Protein AF-0000000074719151 (afdb_homodimer)

InterPro domains:
  IPR001874 Dehydroquinase, class II [PF01220] (3-136)
  IPR001874 Dehydroquinase, class II [PIRSF001399] (3-139)
  IPR001874 Dehydroquinase, class II [PTHR21272] (2-140)
  IPR036441 Dehydroquinase, class II superfamily [G3DSA:3.40.50.9100] (1-143)
  IPR036441 Dehydroquinase, class II superfamily [SSF52304] (1-139)

Structure (mmCIF, N/CA/C/O backbone):
data_AF-0000000074719151-model_v1
#
loop_
_entity.id
_entity.type
_entity.pdbx_description
1 polymer '3-dehydroquinate dehydratase'
#
loop_
_atom_site.group_PDB
_atom_site.id
_atom_site.type_symbol
_atom_site.label_atom_id
_atom_site.label_alt_id
_atom_site.label_comp_id
_atom_site.label_asym_id
_atom_site.label_entity_id
_atom_site.label_seq_id
_atom_site.pdbx_PDB_ins_code
_atom_site.Cartn_x
_atom_site.Cartn_y
_atom_site.Cartn_z
_atom_site.occupancy
_atom_site.B_iso_or_equiv
_atom_site.auth_seq_id
_atom_site.auth_comp_id
_atom_site.auth_asym_id
_atom_site.auth_atom_id
_atom_site.pdbx_PDB_model_num
ATOM 1 N N . MET A 1 1 ? 10.094 8.344 22.266 1 94.88 1 MET A N 1
ATOM 2 C CA . MET A 1 1 ? 8.953 7.652 21.672 1 94.88 1 MET A CA 1
ATOM 3 C C . MET A 1 1 ? 8.688 8.172 20.266 1 94.88 1 MET A C 1
ATOM 5 O O . MET A 1 1 ? 8.719 9.383 20.031 1 94.88 1 MET A O 1
ATOM 9 N N . VAL A 1 2 ? 8.461 7.312 19.328 1 98.38 2 VAL A N 1
ATOM 10 C CA . VAL A 1 2 ? 8.219 7.715 17.953 1 98.38 2 VAL A CA 1
ATOM 11 C C . VAL A 1 2 ? 6.938 8.539 17.859 1 98.38 2 VAL A C 1
ATOM 13 O O . VAL A 1 2 ? 5.938 8.211 18.5 1 98.38 2 VAL A O 1
ATOM 16 N N . LYS A 1 3 ? 6.965 9.609 17.094 1 98.88 3 LYS A N 1
ATOM 17 C CA . LYS A 1 3 ? 5.801 10.453 16.859 1 98.88 3 LYS A CA 1
ATOM 18 C C . LYS A 1 3 ? 5.402 10.461 15.391 1 98.88 3 LYS A C 1
ATOM 20 O O . LYS A 1 3 ? 6.246 10.688 14.516 1 98.88 3 LYS A O 1
ATOM 25 N N . LEU A 1 4 ? 4.109 10.219 15.156 1 98.94 4 LEU A N 1
ATOM 26 C CA . LEU A 1 4 ? 3.576 10.227 13.797 1 98.94 4 LEU A CA 1
ATOM 27 C C . LEU A 1 4 ? 2.59 11.375 13.609 1 98.94 4 LEU A C 1
ATOM 29 O O . LEU A 1 4 ? 1.869 11.742 14.539 1 98.94 4 LEU A O 1
ATOM 33 N N . LEU A 1 5 ? 2.617 11.945 12.461 1 98.94 5 LEU A N 1
ATOM 34 C CA . LEU A 1 5 ? 1.538 12.812 11.984 1 98.94 5 LEU A CA 1
ATOM 35 C C . LEU A 1 5 ? 0.677 12.086 10.961 1 98.94 5 LEU A C 1
ATOM 37 O O . LEU A 1 5 ? 1.195 11.547 9.984 1 98.94 5 LEU A O 1
ATOM 41 N N . VAL A 1 6 ? -0.568 11.984 11.25 1 98.94 6 VAL A N 1
ATOM 42 C CA . VAL A 1 6 ? -1.526 11.492 10.266 1 98.94 6 VAL A CA 1
ATOM 43 C C . VAL A 1 6 ? -2.398 12.641 9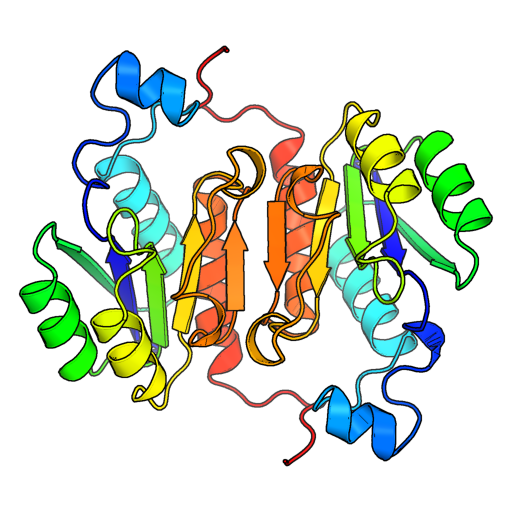.766 1 98.94 6 VAL A C 1
ATOM 45 O O . VAL A 1 6 ? -3.096 13.281 10.555 1 98.94 6 VAL A O 1
ATOM 48 N N . LEU A 1 7 ? -2.305 12.859 8.469 1 98.88 7 LEU A N 1
ATOM 49 C CA . LEU A 1 7 ? -2.947 14.023 7.863 1 98.88 7 LEU A CA 1
ATOM 50 C C . LEU A 1 7 ? -3.938 13.602 6.785 1 98.88 7 LEU A C 1
ATOM 52 O O . LEU A 1 7 ? -3.613 12.773 5.926 1 98.88 7 LEU A O 1
ATOM 56 N N . ASN A 1 8 ? -5.133 14.094 6.855 1 98.81 8 ASN A N 1
ATOM 57 C CA . ASN A 1 8 ? -6.176 13.891 5.852 1 98.81 8 ASN A CA 1
ATOM 58 C C . ASN A 1 8 ? -6.531 15.188 5.137 1 98.81 8 ASN A C 1
ATOM 60 O O . ASN A 1 8 ? -6.742 16.219 5.777 1 98.81 8 ASN A O 1
ATOM 64 N N . GLY A 1 9 ? -6.602 15.102 3.861 1 98.69 9 GLY A N 1
ATOM 65 C CA . GLY A 1 9 ? -6.797 16.297 3.057 1 98.69 9 GLY A CA 1
ATOM 66 C C . GLY A 1 9 ? -8.258 16.578 2.748 1 98.69 9 GLY A C 1
ATOM 67 O O . GLY A 1 9 ? -9.141 16.188 3.512 1 98.69 9 GLY A O 1
ATOM 68 N N . LYS A 1 10 ? -8.469 17.25 1.645 1 98.31 10 LYS A N 1
ATOM 69 C CA . LYS A 1 10 ? -9.734 17.875 1.269 1 98.31 10 LYS A CA 1
ATOM 70 C C . LYS A 1 10 ? -10.82 16.828 1.055 1 98.31 10 LYS A C 1
ATOM 72 O O . LYS A 1 10 ? -10.664 15.914 0.233 1 98.31 10 LYS A O 1
ATOM 77 N N . GLY A 1 11 ? -11.867 16.984 1.864 1 96.88 11 GLY A N 1
ATOM 78 C CA . GLY A 1 11 ? -13.055 16.188 1.607 1 96.88 11 GLY A CA 1
ATOM 79 C C . GLY A 1 11 ? -13.18 14.992 2.529 1 96.88 11 GLY A C 1
ATOM 80 O O . GLY A 1 11 ? -14.234 14.359 2.6 1 96.88 11 GLY A O 1
ATOM 81 N N . LEU A 1 12 ? -12.141 14.656 3.301 1 97.31 12 LEU A N 1
ATOM 82 C CA . LEU A 1 12 ? -12.211 13.477 4.16 1 97.31 12 LEU A CA 1
ATOM 83 C C . LEU A 1 12 ? -13.172 13.711 5.324 1 97.31 12 LEU A C 1
ATOM 85 O O . LEU A 1 12 ? -13.695 12.758 5.902 1 97.31 12 LEU A O 1
ATOM 89 N N . ASP A 1 13 ? -13.406 14.984 5.598 1 96.75 13 ASP A N 1
ATOM 90 C CA . ASP A 1 13 ? -14.273 15.312 6.727 1 96.75 13 ASP A CA 1
ATOM 91 C C . ASP A 1 13 ? -15.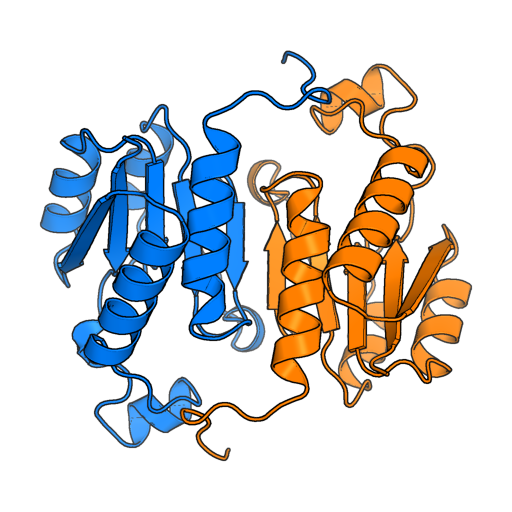727 14.969 6.422 1 96.75 13 ASP A C 1
ATOM 93 O O . ASP A 1 13 ? -16.531 14.766 7.34 1 96.75 13 ASP A O 1
ATOM 97 N N . THR A 1 14 ? -16.109 14.859 5.156 1 94.88 14 THR A N 1
ATOM 98 C CA . THR A 1 14 ? -17.5 14.625 4.816 1 94.88 14 THR A CA 1
ATOM 99 C C . THR A 1 14 ? -17.688 13.227 4.227 1 94.88 14 THR A C 1
ATOM 101 O O . THR A 1 14 ? -18.781 12.883 3.773 1 94.88 14 THR A O 1
ATOM 104 N N . ARG A 1 15 ? -16.688 12.484 4.242 1 93.31 15 ARG A N 1
ATOM 105 C CA . ARG A 1 15 ? -16.781 11.125 3.719 1 93.31 15 ARG A CA 1
ATOM 106 C C . ARG A 1 15 ? -17.719 10.273 4.562 1 93.31 15 ARG A C 1
ATOM 108 O O . ARG A 1 15 ? -17.719 10.367 5.793 1 93.31 15 ARG A O 1
ATOM 115 N N . GLY A 1 16 ? -18.531 9.5 3.896 1 92.31 16 GLY A N 1
ATOM 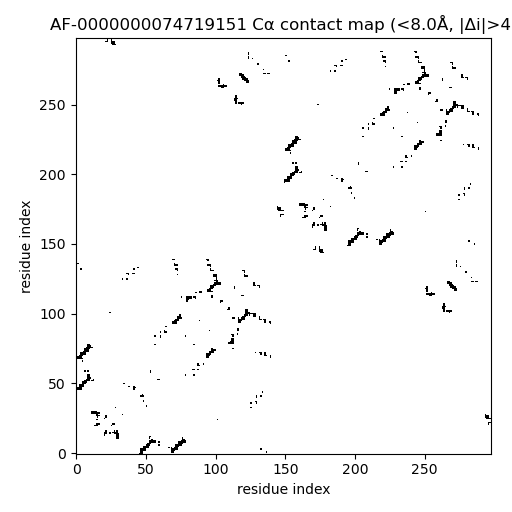116 C CA . GLY A 1 16 ? -19.438 8.578 4.57 1 92.31 16 GLY A CA 1
ATOM 117 C C . GLY A 1 16 ? -20.641 9.266 5.18 1 92.31 16 GLY A C 1
ATOM 118 O O . GLY A 1 16 ? -21.484 8.617 5.805 1 92.31 16 GLY A O 1
ATOM 119 N N . GLU A 1 17 ? -20.797 10.57 4.926 1 93.31 17 GLU A N 1
ATOM 120 C CA . GLU A 1 17 ? -21.844 11.328 5.594 1 93.31 17 GLU A CA 1
ATOM 121 C C . GLU A 1 17 ? -23.156 11.25 4.82 1 93.31 17 GLU A C 1
ATOM 123 O O . GLU A 1 17 ? -24.234 11.297 5.41 1 93.31 17 GLU A O 1
ATOM 128 N N . THR A 1 18 ? -23.094 11.188 3.531 1 92.69 18 THR A N 1
ATOM 129 C CA . THR A 1 18 ? -24.281 11.156 2.688 1 92.69 18 THR A CA 1
ATOM 130 C C . THR A 1 18 ? -24.359 9.836 1.925 1 92.69 18 THR A C 1
ATOM 132 O O . THR A 1 18 ? -23.375 9.125 1.79 1 92.69 18 THR A O 1
ATOM 135 N N . SER A 1 19 ? -25.547 9.57 1.418 1 93.19 19 SER A N 1
ATOM 136 C CA . SER A 1 19 ? -25.734 8.367 0.607 1 93.19 19 SER A CA 1
ATOM 137 C C . SER A 1 19 ? -24.859 8.398 -0.636 1 93.19 19 SER A C 1
ATOM 139 O O . SER A 1 19 ? -24.328 7.363 -1.046 1 93.19 19 SER A O 1
ATOM 141 N N . GLU A 1 20 ? -24.781 9.547 -1.167 1 92.31 20 GLU A N 1
ATOM 142 C CA . GLU A 1 20 ? -23.953 9.711 -2.363 1 92.31 20 GLU A CA 1
ATOM 143 C C . GLU A 1 20 ? -22.484 9.414 -2.07 1 92.31 20 GLU A C 1
ATOM 145 O O . GLU A 1 20 ? -21.844 8.688 -2.824 1 92.31 20 GLU A O 1
ATOM 150 N N . SER A 1 21 ? -22 9.945 -1.019 1 92.25 21 SER A N 1
ATOM 151 C CA . SER A 1 21 ? -20.609 9.719 -0.63 1 92.25 21 SER A CA 1
ATOM 152 C C . SER A 1 21 ? -20.375 8.25 -0.275 1 92.25 21 SER A C 1
ATOM 154 O O . SER A 1 21 ? -19.344 7.676 -0.656 1 92.25 21 SER A O 1
ATOM 156 N N . ARG A 1 22 ? -21.359 7.621 0.432 1 94.5 22 ARG A N 1
ATOM 157 C CA . ARG A 1 22 ? -21.234 6.219 0.826 1 94.5 22 ARG A CA 1
ATOM 158 C C . ARG A 1 22 ? -21.188 5.309 -0.397 1 94.5 22 ARG A C 1
ATOM 160 O O . ARG A 1 22 ? -20.391 4.367 -0.444 1 94.5 22 ARG A O 1
ATOM 167 N N . GLN A 1 23 ? -21.953 5.719 -1.367 1 93.06 23 GLN A N 1
ATOM 168 C CA . GLN A 1 23 ? -21.984 4.922 -2.588 1 93.06 23 GLN A CA 1
ATOM 169 C C . GLN A 1 23 ? -20.703 5.105 -3.404 1 93.06 23 GLN A C 1
ATOM 171 O O . GLN A 1 23 ? -20.141 4.133 -3.902 1 93.06 23 GLN A O 1
ATOM 176 N N . TYR A 1 24 ? -20.297 6.281 -3.445 1 91.19 24 TYR A N 1
ATOM 177 C CA . TYR A 1 24 ? -19.109 6.582 -4.238 1 91.1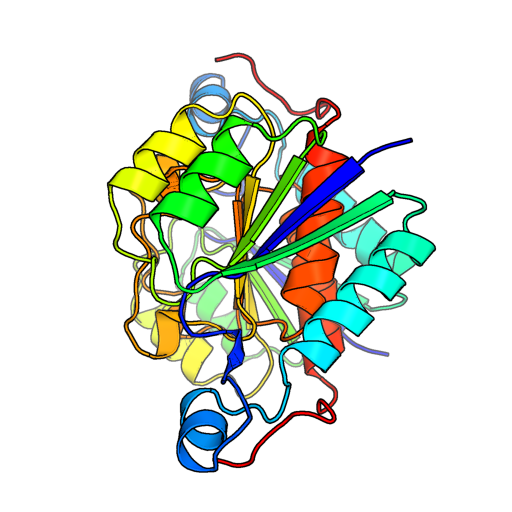9 24 TYR A CA 1
ATOM 178 C C . TYR A 1 24 ? -17.875 5.891 -3.66 1 91.19 24 TYR A C 1
ATOM 180 O O . TYR A 1 24 ? -17.062 5.32 -4.402 1 91.19 24 TYR A O 1
ATOM 188 N N . PHE A 1 25 ? -17.781 5.895 -2.371 1 92.5 25 PHE A N 1
ATOM 189 C CA . PHE A 1 25 ? -16.594 5.355 -1.728 1 92.5 25 PHE A CA 1
ATOM 190 C C . PHE A 1 25 ? -16.828 3.926 -1.259 1 92.5 25 PHE A C 1
ATOM 192 O O . PHE A 1 25 ? -15.922 3.293 -0.702 1 92.5 25 PHE A O 1
ATOM 199 N N . ARG A 1 26 ? -18.078 3.48 -1.39 1 92.69 26 ARG A N 1
ATOM 200 C CA . ARG A 1 26 ? -18.469 2.137 -0.982 1 92.69 26 ARG A CA 1
ATOM 201 C C . ARG A 1 26 ? -18.156 1.894 0.488 1 92.69 26 ARG A C 1
ATOM 203 O O . ARG A 1 26 ? -17.656 0.823 0.853 1 92.69 26 ARG A O 1
ATOM 210 N N . SER A 1 27 ? -18.328 2.908 1.198 1 96.44 27 SER A N 1
ATOM 211 C CA . SER A 1 27 ? -17.984 2.875 2.615 1 96.44 27 SER A CA 1
ATOM 212 C C . SER A 1 27 ? -18.844 3.846 3.416 1 96.44 27 SER A C 1
ATOM 214 O O . SER A 1 27 ? -19.109 4.965 2.969 1 96.44 27 SER A O 1
ATOM 216 N N . SER A 1 28 ? -19.219 3.436 4.641 1 97 28 SER A N 1
ATOM 217 C CA . SER A 1 28 ? -19.922 4.312 5.566 1 97 28 SER A CA 1
ATOM 218 C C . SER A 1 28 ? -18.969 4.898 6.605 1 97 28 SER A C 1
ATOM 220 O O . SER A 1 28 ? -19.391 5.641 7.492 1 97 28 SER A O 1
ATOM 222 N N . ALA A 1 29 ? -17.688 4.551 6.535 1 97.62 29 ALA A N 1
ATOM 223 C CA . ALA A 1 29 ? -16.719 5.062 7.504 1 97.62 29 ALA A CA 1
ATOM 224 C C . ALA A 1 29 ? -16.656 6.586 7.457 1 97.62 29 ALA A C 1
ATOM 226 O 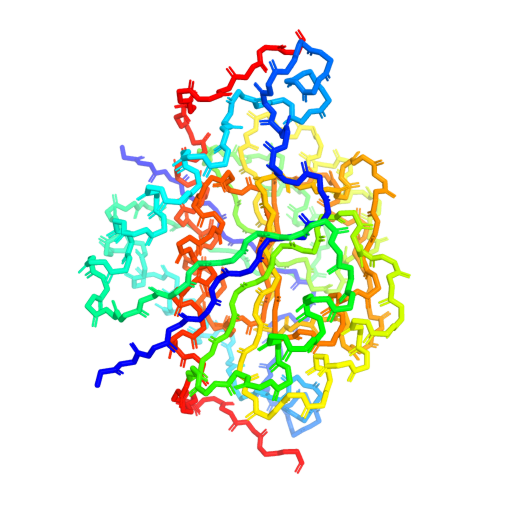O . ALA A 1 29 ? -16.656 7.18 6.379 1 97.62 29 ALA A O 1
ATOM 227 N N . ARG A 1 30 ? -16.641 7.137 8.633 1 97.38 30 ARG A N 1
ATOM 228 C CA . ARG A 1 30 ? -16.531 8.586 8.766 1 97.38 30 ARG A CA 1
ATOM 229 C C . ARG A 1 30 ? -15.18 8.977 9.375 1 97.38 30 ARG A C 1
ATOM 231 O O . ARG A 1 30 ? -14.43 8.117 9.828 1 97.38 30 ARG A O 1
ATOM 238 N N . LEU A 1 31 ? -14.906 10.289 9.328 1 97.81 31 LEU A N 1
ATOM 239 C CA . LEU A 1 31 ? -13.633 10.781 9.844 1 97.81 31 LEU A CA 1
ATOM 240 C C . LEU A 1 31 ? -13.383 10.273 11.258 1 97.81 31 LEU A C 1
ATOM 242 O O . LEU A 1 31 ? -12.266 9.891 11.609 1 97.81 31 LEU A O 1
ATOM 246 N N . ALA A 1 32 ? -14.445 10.234 12.039 1 97.94 32 ALA A N 1
ATOM 247 C CA . ALA A 1 32 ? -14.32 9.773 13.422 1 97.94 32 ALA A CA 1
ATOM 248 C C . ALA A 1 32 ? -13.859 8.32 13.477 1 97.94 32 ALA A C 1
ATOM 250 O O . ALA A 1 32 ? -13.117 7.941 14.391 1 97.94 32 ALA A O 1
ATOM 251 N N . ASP A 1 33 ? -14.344 7.48 12.57 1 98.5 33 ASP A N 1
ATOM 252 C CA . ASP A 1 33 ? -13.93 6.082 12.508 1 98.5 33 ASP A CA 1
ATOM 253 C C . ASP A 1 33 ? -12.445 5.957 12.148 1 98.5 33 ASP A C 1
ATOM 255 O O . ASP A 1 33 ? -11.734 5.141 12.734 1 98.5 33 ASP A O 1
ATOM 259 N N . TYR A 1 34 ? -11.969 6.816 11.195 1 98.5 34 TYR A N 1
ATOM 260 C CA . TYR A 1 34 ? -10.555 6.859 10.836 1 98.5 34 TYR A CA 1
ATOM 261 C C . TYR A 1 34 ? -9.695 7.234 12.039 1 98.5 34 TYR A C 1
ATOM 263 O O . TYR A 1 34 ? -8.703 6.57 12.328 1 98.5 34 TYR A O 1
ATOM 271 N N . GLU A 1 35 ? -10.117 8.273 12.727 1 98.69 35 GLU A N 1
ATOM 272 C CA . GLU A 1 35 ? -9.352 8.781 13.859 1 98.69 35 GLU A CA 1
ATOM 273 C C . GLU A 1 35 ? -9.289 7.758 14.992 1 98.69 35 GLU A C 1
ATOM 275 O O . GLU A 1 35 ? -8.234 7.562 15.594 1 98.69 35 GLU A O 1
ATOM 280 N N . ALA A 1 36 ? -10.406 7.125 15.242 1 98.81 36 ALA A N 1
ATOM 281 C CA . ALA A 1 36 ? -10.438 6.09 16.266 1 98.81 36 ALA A CA 1
ATOM 282 C C . ALA A 1 36 ? -9.5 4.941 15.922 1 98.81 36 ALA A C 1
ATOM 284 O O . ALA A 1 36 ? -8.766 4.453 16.781 1 98.81 36 ALA A O 1
ATOM 285 N N . HIS A 1 37 ? -9.516 4.512 14.68 1 98.81 37 HIS A N 1
ATOM 286 C CA . HIS A 1 37 ? -8.648 3.432 14.219 1 98.81 37 HIS A CA 1
ATOM 287 C C . HIS A 1 37 ? -7.18 3.803 14.367 1 98.81 37 HIS A C 1
ATOM 289 O O . HIS A 1 37 ? -6.379 3.002 14.852 1 98.81 37 HIS A O 1
ATOM 295 N N . VAL A 1 38 ? -6.848 5.02 14 1 98.88 38 VAL A N 1
ATOM 296 C CA . VAL A 1 38 ? -5.473 5.504 14.047 1 98.88 38 VAL A CA 1
ATOM 297 C C . VAL A 1 38 ? -4.992 5.559 15.5 1 98.88 38 VAL A C 1
ATOM 299 O O . VAL A 1 38 ? -3.879 5.129 15.805 1 98.88 38 VAL A O 1
ATOM 302 N N . ARG A 1 39 ? -5.824 6.047 16.375 1 98.88 39 ARG A N 1
ATOM 303 C CA . ARG A 1 39 ? -5.453 6.141 17.781 1 98.88 39 ARG A CA 1
ATOM 304 C C . ARG A 1 39 ? -5.258 4.758 18.391 1 98.88 39 ARG A C 1
ATOM 306 O O . ARG A 1 39 ? -4.324 4.543 19.172 1 98.88 39 ARG A O 1
ATOM 313 N N . GLU A 1 40 ? -6.137 3.873 18.047 1 98.81 40 GLU A N 1
ATOM 314 C CA . GLU A 1 40 ? -6.004 2.502 18.531 1 98.81 40 GLU A CA 1
ATOM 315 C C . GLU A 1 40 ? -4.719 1.859 18.016 1 98.81 40 GLU A C 1
ATOM 317 O O . GLU A 1 40 ? -4.008 1.194 18.766 1 98.81 40 GLU A O 1
ATOM 322 N N . ALA A 1 41 ? -4.438 2.027 16.734 1 98.81 41 ALA A N 1
ATOM 323 C CA . ALA A 1 41 ? -3.213 1.495 16.141 1 98.81 41 ALA A CA 1
ATOM 324 C C . ALA A 1 41 ? -1.976 2.07 16.828 1 98.81 41 ALA A C 1
ATOM 326 O O . ALA A 1 41 ? -1.012 1.349 17.094 1 98.81 41 ALA A O 1
ATOM 327 N N . ALA A 1 42 ? -2.01 3.385 17.094 1 98.88 42 ALA A N 1
ATOM 328 C CA . ALA A 1 42 ? -0.889 4.047 17.766 1 98.88 42 ALA A CA 1
ATOM 329 C C . ALA A 1 42 ? -0.641 3.445 19.141 1 98.88 42 ALA A C 1
ATOM 331 O O . ALA A 1 42 ? 0.507 3.203 19.531 1 98.88 42 ALA A O 1
ATOM 332 N N . LYS A 1 43 ? -1.742 3.203 19.859 1 98.69 43 LYS A N 1
ATOM 333 C CA . LYS A 1 43 ? -1.647 2.586 21.188 1 98.69 43 LYS A CA 1
ATOM 334 C C . LYS A 1 43 ? -1.025 1.195 21.094 1 98.69 43 LYS A C 1
ATOM 336 O O . LYS A 1 43 ? -0.129 0.862 21.875 1 98.69 43 LYS A O 1
ATOM 341 N N . GLU A 1 44 ? -1.45 0.431 20.156 1 98.31 44 GLU A N 1
ATOM 342 C CA . GLU A 1 44 ? -0.951 -0.928 19.969 1 98.31 44 GLU A CA 1
ATOM 343 C C . GLU A 1 44 ? 0.534 -0.927 19.609 1 98.31 44 GLU A C 1
ATOM 345 O O . GLU A 1 44 ? 1.28 -1.809 20.047 1 98.31 44 GLU A O 1
ATOM 350 N N . MET A 1 45 ? 0.928 0.112 18.812 1 98.06 45 MET A N 1
ATOM 351 C CA . MET A 1 45 ? 2.307 0.196 18.344 1 98.06 45 MET A CA 1
ATOM 352 C C . MET A 1 45 ? 3.201 0.858 19.391 1 98.06 45 MET A C 1
ATOM 354 O O . MET A 1 45 ? 4.43 0.796 19.281 1 98.06 45 MET A O 1
ATOM 358 N N . GLY A 1 46 ? 2.592 1.499 20.328 1 98.5 46 GLY A N 1
ATOM 359 C CA . GLY A 1 46 ? 3.348 2.23 21.344 1 98.5 46 GLY A CA 1
ATOM 360 C C . GLY A 1 46 ? 3.98 3.5 20.797 1 98.5 46 GLY A C 1
ATOM 361 O O . GLY A 1 46 ? 5.129 3.812 21.125 1 98.5 46 GLY A O 1
ATOM 362 N N . VAL A 1 47 ? 3.264 4.23 19.922 1 98.81 47 VAL A N 1
ATOM 363 C CA . VAL A 1 47 ? 3.775 5.477 19.359 1 98.81 47 VAL A CA 1
ATOM 364 C C . VAL A 1 47 ? 2.793 6.613 19.641 1 98.81 47 VAL A C 1
ATOM 366 O O . VAL A 1 47 ? 1.637 6.367 20 1 98.81 47 VAL A O 1
ATOM 369 N N . GLU A 1 48 ? 3.262 7.816 19.594 1 98.88 48 GLU A N 1
ATOM 370 C CA . GLU A 1 48 ? 2.398 8.992 19.641 1 98.88 48 GLU A CA 1
ATOM 371 C C . GLU A 1 48 ? 1.894 9.359 18.25 1 98.88 48 GLU A C 1
ATOM 373 O O . GLU A 1 48 ? 2.596 9.156 17.25 1 98.88 48 GLU A O 1
ATOM 378 N N . VAL A 1 49 ? 0.688 9.898 18.266 1 98.88 49 VAL A N 1
ATOM 379 C CA . VAL A 1 49 ? 0.146 10.266 16.969 1 98.88 49 VAL A CA 1
ATOM 380 C C . VAL A 1 49 ? -0.622 11.578 17.078 1 98.88 49 VAL A C 1
ATOM 382 O O . VAL A 1 49 ? -1.322 11.812 18.062 1 98.88 49 VAL A O 1
ATOM 385 N N . GLU A 1 50 ? -0.388 12.438 16.156 1 98.88 50 GLU A N 1
ATOM 386 C CA . GLU A 1 50 ? -1.194 13.641 15.953 1 98.88 50 GLU A CA 1
ATOM 387 C C . GLU A 1 50 ? -2.031 13.539 14.68 1 98.88 50 GLU A C 1
ATOM 389 O O . GLU A 1 50 ? -1.566 13.008 13.664 1 98.88 50 GLU A O 1
ATOM 394 N N . LEU A 1 51 ? -3.242 14.008 14.828 1 98.81 51 LEU A N 1
ATOM 395 C CA . LEU A 1 51 ? -4.176 13.938 13.711 1 98.81 51 LEU A CA 1
ATOM 396 C C . LEU A 1 51 ? -4.531 15.336 13.211 1 98.81 51 LEU A C 1
ATOM 398 O O . LEU A 1 51 ? -4.719 16.25 14.008 1 98.81 51 LEU A O 1
ATOM 402 N N . LEU A 1 52 ? -4.547 15.492 11.875 1 98.69 52 LEU A N 1
ATOM 403 C CA . LEU A 1 52 ? -5.062 16.703 11.258 1 98.69 52 LEU A CA 1
ATOM 404 C C . LEU A 1 52 ? -5.895 16.375 10.023 1 98.69 52 LEU A C 1
ATOM 406 O O . LEU A 1 52 ? -5.496 15.547 9.203 1 98.69 52 LEU A O 1
ATOM 410 N N . GLN A 1 53 ? -7.012 16.891 9.977 1 98.81 53 GLN A N 1
ATOM 411 C CA . GLN A 1 53 ? -7.793 16.984 8.742 1 98.81 53 GLN A CA 1
ATOM 412 C C . GLN A 1 53 ? -8.031 18.438 8.344 1 98.81 53 GLN A C 1
ATOM 414 O O . GLN A 1 53 ? -8.359 19.266 9.188 1 98.81 53 GLN A O 1
ATOM 419 N N . SER A 1 54 ? -7.742 18.75 7.125 1 98.81 54 SER A N 1
ATOM 420 C CA . SER A 1 54 ? -8.023 20.094 6.664 1 98.81 54 SER A CA 1
ATOM 421 C C . SER A 1 54 ? -8.453 20.109 5.203 1 98.81 54 SER A C 1
ATOM 423 O O . SER A 1 54 ? -7.898 19.375 4.379 1 98.81 54 SER A O 1
ATOM 425 N N . ASN A 1 55 ? -9.406 20.984 4.855 1 98.69 55 ASN A N 1
ATOM 426 C CA . ASN A 1 55 ? -9.812 21.234 3.479 1 98.69 55 ASN A CA 1
ATOM 427 C C . ASN A 1 55 ? -9 22.359 2.842 1 98.69 55 ASN A C 1
ATOM 429 O O . ASN A 1 55 ? -9.188 22.672 1.668 1 98.69 55 ASN A O 1
ATOM 433 N N . ASP A 1 56 ? -8.094 22.922 3.592 1 98.81 56 ASP A N 1
ATOM 434 C CA . ASP A 1 56 ? -7.258 24.031 3.162 1 98.81 56 ASP A CA 1
ATOM 435 C C . ASP A 1 56 ? -5.832 23.578 2.867 1 98.81 56 ASP A C 1
ATOM 437 O O . ASP A 1 56 ? -5.098 23.203 3.779 1 98.81 56 ASP A O 1
ATOM 441 N N . LEU A 1 57 ? -5.508 23.703 1.615 1 98.88 57 LEU A N 1
ATOM 442 C CA . LEU A 1 57 ? -4.199 23.219 1.185 1 98.88 57 LEU A CA 1
ATOM 443 C C . LEU A 1 57 ? -3.084 23.953 1.922 1 98.88 57 LEU A C 1
ATOM 445 O O . LEU A 1 57 ? -2.088 23.344 2.312 1 98.88 57 LEU A O 1
ATOM 449 N N . GLU A 1 58 ? -3.248 25.266 2.094 1 98.75 58 GLU A N 1
ATOM 450 C CA . GLU A 1 58 ? -2.211 26.047 2.758 1 98.75 58 GLU A CA 1
ATOM 451 C C . GLU A 1 58 ? -1.989 25.578 4.191 1 98.75 58 GLU A C 1
ATOM 453 O O . GLU A 1 58 ? -0.855 25.547 4.672 1 98.75 58 GLU A O 1
ATOM 458 N N . GLN A 1 59 ? -3.041 25.234 4.832 1 98.88 59 GLN A N 1
ATOM 459 C CA . GLN A 1 59 ? -2.932 24.703 6.184 1 98.88 59 GLN A CA 1
ATOM 460 C C . GLN A 1 59 ? -2.191 23.359 6.188 1 98.88 59 GLN A C 1
ATOM 462 O O . GLN A 1 59 ? -1.354 23.125 7.055 1 98.88 59 GLN A O 1
ATOM 467 N N . VAL A 1 60 ? -2.504 22.516 5.262 1 98.88 60 VAL A N 1
ATOM 468 C CA . VAL A 1 60 ? -1.848 21.234 5.125 1 98.88 60 VAL A CA 1
ATOM 469 C C . VAL A 1 60 ? -0.351 21.422 4.895 1 98.88 60 VAL A C 1
ATOM 471 O O . VAL A 1 60 ? 0.476 20.828 5.586 1 98.88 60 VAL A O 1
ATOM 474 N N . LEU A 1 61 ? -0.035 22.328 3.975 1 98.88 61 LEU A N 1
ATOM 475 C CA . LEU A 1 61 ? 1.356 22.594 3.629 1 98.88 61 LEU A CA 1
ATOM 476 C C . LEU A 1 61 ? 2.119 23.141 4.832 1 98.88 61 LEU A C 1
ATOM 478 O O . LEU A 1 61 ? 3.23 22.703 5.121 1 98.88 61 LEU A O 1
ATOM 482 N N . ARG A 1 62 ? 1.498 24.062 5.504 1 98.81 62 ARG A N 1
ATOM 483 C CA . ARG A 1 62 ? 2.133 24.656 6.676 1 98.81 62 ARG A CA 1
ATOM 484 C C . ARG A 1 62 ? 2.387 23.594 7.75 1 98.81 62 ARG A C 1
ATOM 486 O O . ARG A 1 62 ? 3.469 23.547 8.336 1 98.81 62 ARG A O 1
ATOM 493 N N . ARG A 1 63 ? 1.41 22.75 8.008 1 98.81 63 ARG A N 1
ATOM 494 C CA . ARG A 1 63 ? 1.538 21.719 9.023 1 98.81 63 ARG A CA 1
ATOM 495 C C . ARG A 1 63 ? 2.656 20.734 8.672 1 98.81 63 ARG A C 1
ATOM 497 O O . ARG A 1 63 ? 3.391 20.281 9.555 1 98.81 63 ARG A O 1
ATOM 504 N N . LEU A 1 64 ? 2.725 20.359 7.426 1 98.88 64 LEU A N 1
ATOM 505 C CA . LEU A 1 64 ? 3.783 19.469 6.965 1 98.88 64 LEU A CA 1
ATOM 506 C C . LEU A 1 64 ? 5.152 20.125 7.125 1 98.88 64 LEU A C 1
ATOM 508 O O . LEU A 1 64 ? 6.082 19.5 7.648 1 98.88 64 LEU A O 1
ATOM 512 N N . GLN A 1 65 ? 5.277 21.359 6.707 1 98.38 65 GLN A N 1
ATOM 513 C CA . GLN A 1 65 ? 6.543 22.078 6.746 1 98.38 65 GLN A CA 1
ATOM 514 C C . GLN A 1 65 ? 7.035 22.234 8.18 1 98.38 65 GLN A C 1
ATOM 516 O O . GLN A 1 65 ? 8.242 22.172 8.438 1 98.38 65 GLN A O 1
ATOM 521 N N . GLU A 1 66 ? 6.137 22.406 9.078 1 98 66 GLU A N 1
ATOM 522 C CA . GLU A 1 66 ? 6.484 22.656 10.469 1 98 66 GLU A CA 1
ATOM 523 C C . GLU A 1 66 ? 6.531 21.375 11.281 1 98 66 GLU A C 1
ATOM 525 O O . GLU A 1 66 ? 6.727 21.391 12.492 1 98 66 GLU A O 1
ATOM 530 N N . SER A 1 67 ? 6.289 20.266 10.617 1 98.31 67 SER A N 1
ATOM 531 C CA . SER A 1 67 ? 6.152 19.016 11.344 1 98.31 67 SER A CA 1
ATOM 532 C C . SER A 1 67 ? 7.457 18.641 12.039 1 98.31 67 SER A C 1
ATOM 534 O O . SER A 1 67 ? 8.531 18.719 11.445 1 98.31 67 SER A O 1
ATOM 536 N N . THR A 1 68 ? 7.371 18.25 13.266 1 98.12 68 THR A N 1
ATOM 537 C CA . THR A 1 68 ? 8.508 17.766 14.039 1 98.12 68 THR A CA 1
ATOM 538 C C . THR A 1 68 ? 8.406 16.266 14.273 1 98.12 68 THR A C 1
ATOM 540 O O . THR A 1 68 ? 9.312 15.656 14.844 1 98.12 68 THR A O 1
ATOM 543 N N . GLU A 1 69 ? 7.25 15.688 13.891 1 98.81 69 GLU A N 1
ATOM 544 C CA . GLU A 1 69 ? 7.059 14.242 14.023 1 98.81 69 GLU A CA 1
ATOM 545 C C . GLU A 1 69 ? 8.102 13.469 13.227 1 98.81 69 GLU A C 1
ATOM 547 O O . GLU A 1 69 ? 8.688 14 12.281 1 98.81 69 GLU A O 1
ATOM 552 N N . ASP A 1 70 ? 8.32 12.273 13.617 1 98.88 70 ASP A N 1
ATOM 553 C CA . ASP A 1 70 ? 9.383 11.445 13.039 1 98.88 70 ASP A CA 1
ATOM 554 C C . ASP A 1 70 ? 8.992 10.961 11.648 1 98.88 70 ASP A C 1
ATOM 556 O O . ASP A 1 70 ? 9.859 10.711 10.805 1 98.88 70 ASP A O 1
ATOM 560 N N . ALA A 1 71 ? 7.715 10.758 11.352 1 98.94 71 ALA A N 1
ATOM 561 C CA . ALA A 1 71 ? 7.199 10.266 10.078 1 98.94 71 ALA A CA 1
ATOM 562 C C . ALA A 1 71 ? 5.754 10.711 9.867 1 98.94 71 ALA A C 1
ATOM 564 O O . ALA A 1 71 ? 5.113 11.227 10.789 1 98.94 71 ALA A O 1
ATOM 565 N N . ILE A 1 72 ? 5.289 10.562 8.625 1 98.94 72 ILE A N 1
ATOM 566 C CA . ILE A 1 72 ? 3.984 11.102 8.258 1 98.94 72 ILE A CA 1
ATOM 567 C C . ILE A 1 72 ? 3.188 10.047 7.484 1 98.94 72 ILE A C 1
ATOM 569 O O . ILE A 1 72 ? 3.744 9.328 6.648 1 98.94 72 ILE A O 1
ATOM 573 N N . VAL A 1 73 ? 1.985 9.914 7.812 1 99 73 VAL A N 1
ATOM 574 C CA . VAL A 1 73 ? 0.991 9.219 7 1 99 73 VAL A CA 1
ATOM 575 C C . VAL A 1 73 ? -0.026 10.227 6.461 1 99 73 VAL A C 1
ATOM 577 O O . VAL A 1 73 ? -0.557 11.047 7.211 1 99 73 VAL A O 1
ATOM 580 N N . ILE A 1 74 ? -0.272 10.133 5.129 1 98.94 74 ILE A N 1
ATOM 581 C CA . ILE A 1 74 ? -1.115 11.18 4.566 1 98.94 74 ILE A CA 1
ATOM 582 C C . ILE A 1 74 ? -2.137 10.57 3.609 1 98.94 74 ILE A C 1
ATOM 584 O O . ILE A 1 74 ? -1.808 9.664 2.838 1 98.94 74 ILE A O 1
ATOM 588 N N . ASN A 1 75 ? -3.318 10.914 3.688 1 98.88 75 ASN A N 1
ATOM 589 C CA . ASN A 1 75 ? -4.344 10.82 2.652 1 98.88 75 ASN A CA 1
ATOM 590 C C . ASN A 1 75 ? -4.633 12.188 2.033 1 98.88 75 ASN A C 1
ATOM 592 O O . ASN A 1 75 ? -5.309 13.023 2.641 1 98.88 75 ASN A O 1
ATOM 596 N N . PRO A 1 76 ? -4.113 12.359 0.871 1 98.75 76 PRO A N 1
ATOM 597 C CA . PRO A 1 76 ? -4.293 13.68 0.274 1 98.75 76 PRO A CA 1
ATOM 598 C C . PRO A 1 76 ? -5.762 14.008 0 1 98.75 76 PRO A C 1
ATOM 600 O O . PRO A 1 76 ? -6.152 15.18 0.03 1 98.75 76 PRO A O 1
ATOM 603 N N . ALA A 1 77 ? -6.555 12.961 -0.275 1 97.31 77 ALA A N 1
ATOM 604 C CA . ALA A 1 77 ? -7.941 13.148 -0.685 1 97.31 77 ALA A CA 1
ATOM 605 C C . ALA A 1 77 ? -8.039 14.094 -1.878 1 97.31 77 ALA A C 1
ATOM 607 O O . ALA A 1 77 ? -7.402 13.867 -2.912 1 97.31 77 ALA A O 1
ATOM 608 N N . GLY A 1 78 ? -8.758 15.211 -1.712 1 97.38 78 GLY A N 1
ATOM 609 C CA . GLY A 1 78 ? -8.992 16.125 -2.822 1 97.38 78 GLY A CA 1
ATOM 610 C C . GLY A 1 78 ? -7.73 16.828 -3.287 1 97.38 78 GLY A C 1
ATOM 611 O O . GLY A 1 78 ? -7.746 17.531 -4.297 1 97.38 78 GLY A O 1
ATOM 612 N N . PHE A 1 79 ? -6.547 16.578 -2.658 1 98.69 79 PHE A N 1
ATOM 613 C CA . PHE A 1 79 ? -5.309 17.266 -3.006 1 98.69 79 PHE A CA 1
ATOM 614 C C . PHE A 1 79 ? -4.398 16.375 -3.828 1 98.69 79 PHE A C 1
ATOM 616 O O . PHE A 1 79 ? -3.207 16.656 -3.979 1 98.69 79 PHE A O 1
ATOM 623 N N . LEU A 1 80 ? -4.949 15.312 -4.391 1 98.25 80 LEU A N 1
ATOM 624 C CA . LEU A 1 80 ? -4.191 14.289 -5.102 1 98.25 80 LEU A CA 1
ATOM 625 C C . LEU A 1 80 ? -3.4 14.898 -6.254 1 98.25 80 LEU A C 1
ATOM 627 O O . LEU A 1 80 ? -2.348 14.383 -6.633 1 98.25 80 LEU A O 1
ATOM 631 N N . LYS A 1 81 ? -3.865 16.016 -6.797 1 98.31 81 LYS A N 1
ATOM 632 C CA . LYS A 1 81 ? -3.258 16.562 -8.008 1 98.31 81 LYS A CA 1
ATOM 633 C C . LYS A 1 81 ? -2.572 17.891 -7.723 1 98.31 81 LYS A C 1
ATOM 635 O O . LYS A 1 81 ? -2.312 18.672 -8.641 1 98.31 81 LYS A O 1
ATOM 640 N N . GLU A 1 82 ? -2.27 18.156 -6.48 1 98.69 82 GLU A N 1
ATOM 641 C CA . GLU A 1 82 ? -1.661 19.438 -6.109 1 98.69 82 GLU A CA 1
ATOM 642 C C . GLU A 1 82 ? -0.138 19.344 -6.148 1 98.69 82 GLU A C 1
ATOM 644 O O . GLU A 1 82 ? 0.474 18.688 -5.309 1 98.69 82 GLU A O 1
ATOM 649 N N . GLN A 1 83 ? 0.439 20.094 -7.043 1 98.69 83 GLN A N 1
ATOM 650 C CA . GLN A 1 83 ? 1.891 20.109 -7.188 1 98.69 83 GLN A CA 1
ATOM 651 C C . GLN A 1 83 ? 2.561 20.688 -5.941 1 98.69 83 GLN A C 1
ATOM 653 O O . GLN A 1 83 ? 3.645 20.25 -5.555 1 98.69 83 GLN A O 1
ATOM 658 N N . ALA A 1 84 ? 1.936 21.672 -5.336 1 98.81 84 ALA A N 1
ATOM 659 C CA . ALA A 1 84 ? 2.488 22.266 -4.125 1 98.81 84 ALA A CA 1
ATOM 660 C C . ALA A 1 84 ? 2.65 21.219 -3.025 1 98.81 84 ALA A C 1
ATOM 662 O O . ALA A 1 84 ? 3.609 21.266 -2.25 1 98.81 84 ALA A O 1
ATOM 663 N N . LEU A 1 85 ? 1.747 20.281 -2.963 1 98.88 85 LEU A N 1
ATOM 664 C CA . LEU A 1 85 ? 1.834 19.203 -1.986 1 98.88 85 LEU A CA 1
ATOM 665 C C . LEU A 1 85 ? 2.969 18.25 -2.334 1 98.88 85 LEU A C 1
ATOM 667 O O . LEU A 1 85 ? 3.713 17.812 -1.452 1 98.88 85 LEU A O 1
ATOM 671 N N . VAL A 1 86 ? 3.109 17.953 -3.598 1 98.75 86 VAL A N 1
ATOM 672 C CA . VAL A 1 86 ? 4.203 17.109 -4.082 1 98.75 86 VAL A CA 1
ATOM 673 C C . VAL A 1 86 ? 5.539 17.703 -3.65 1 98.75 86 VAL A C 1
ATOM 675 O O . VAL A 1 86 ? 6.367 17.031 -3.043 1 98.75 86 VAL A O 1
ATOM 678 N N . ASP A 1 87 ? 5.727 19 -3.951 1 98.69 87 ASP A N 1
ATOM 679 C CA . ASP A 1 87 ? 6.973 19.703 -3.646 1 98.69 87 ASP A CA 1
ATOM 680 C C . ASP A 1 87 ? 7.234 19.719 -2.143 1 98.69 87 ASP A C 1
ATOM 682 O O . ASP A 1 87 ? 8.375 19.547 -1.704 1 98.69 87 ASP A O 1
ATOM 686 N N . CYS A 1 88 ? 6.195 19.938 -1.396 1 98.81 88 CYS A N 1
ATOM 687 C CA . CYS A 1 88 ? 6.309 19.984 0.057 1 98.81 88 CYS A CA 1
ATOM 688 C C . CYS A 1 88 ? 6.777 18.656 0.62 1 98.81 88 CYS A C 1
ATOM 690 O O . CYS A 1 88 ? 7.711 18.609 1.424 1 98.81 88 CYS A O 1
ATOM 692 N N . ILE A 1 89 ? 6.184 17.578 0.194 1 98.81 89 ILE A N 1
ATOM 693 C CA . ILE A 1 89 ? 6.523 16.25 0.674 1 98.81 89 ILE A CA 1
ATOM 694 C C . ILE A 1 89 ? 7.957 15.906 0.272 1 98.81 89 ILE A C 1
ATOM 696 O O . ILE A 1 89 ? 8.727 15.375 1.077 1 98.81 89 ILE A O 1
ATOM 700 N N . ALA A 1 90 ? 8.32 16.219 -0.958 1 98 90 ALA A N 1
ATOM 701 C CA . ALA A 1 90 ? 9.656 15.93 -1.474 1 98 90 ALA A CA 1
ATOM 702 C C . ALA A 1 90 ? 10.727 16.625 -0.635 1 98 90 ALA A C 1
ATOM 704 O O . ALA A 1 90 ? 11.852 16.141 -0.538 1 98 90 ALA A O 1
ATOM 705 N N . ALA A 1 91 ? 10.312 17.688 -0.041 1 97.81 91 ALA A N 1
ATOM 706 C CA . ALA A 1 91 ? 11.273 18.484 0.73 1 97.81 91 ALA A CA 1
ATOM 707 C C . ALA A 1 91 ? 11.414 17.938 2.148 1 97.81 91 ALA A C 1
ATOM 709 O O . ALA A 1 91 ? 12.352 18.297 2.867 1 97.81 91 ALA A O 1
ATOM 710 N N . LEU A 1 92 ? 10.422 17 2.385 1 95 92 LEU A N 1
ATOM 711 C CA . LEU A 1 92 ? 10.469 16.438 3.732 1 95 92 LEU A CA 1
ATOM 712 C C . LEU A 1 92 ? 11.578 15.391 3.848 1 95 92 LEU A C 1
ATOM 714 O O . LEU A 1 92 ? 11.852 14.664 2.891 1 95 92 LEU A O 1
ATOM 718 N N . LYS A 1 93 ? 12.562 15.336 4.551 1 92.25 93 LYS A N 1
ATOM 719 C CA . LYS A 1 93 ? 13.672 14.422 4.82 1 92.25 93 LYS A CA 1
ATOM 720 C C . LYS A 1 93 ? 13.281 13.375 5.863 1 92.25 93 LYS A C 1
ATOM 722 O O . LYS A 1 93 ? 14.062 13.07 6.766 1 92.25 93 LYS A O 1
ATOM 727 N N . LYS A 1 94 ? 12.039 12.859 5.777 1 98 94 LYS A N 1
ATOM 728 C CA . LYS A 1 94 ? 11.547 11.812 6.664 1 98 94 LYS A CA 1
ATOM 729 C C . LYS A 1 94 ? 10.531 10.922 5.953 1 98 94 LYS A C 1
ATOM 731 O O . LYS A 1 94 ? 10.016 11.281 4.891 1 98 94 LYS A O 1
ATOM 736 N N . PRO A 1 95 ? 10.195 9.742 6.465 1 98.81 95 PRO A N 1
ATOM 737 C CA . PRO A 1 95 ? 9.266 8.82 5.812 1 98.81 95 PRO A CA 1
ATOM 738 C C . PRO A 1 95 ? 7.852 9.398 5.695 1 98.81 95 PRO A C 1
ATOM 740 O O . PRO A 1 95 ? 7.309 9.906 6.68 1 98.81 95 PRO A O 1
ATOM 743 N N . VAL A 1 96 ? 7.289 9.375 4.508 1 98.94 96 VAL A N 1
ATOM 744 C CA . VAL A 1 96 ? 5.906 9.75 4.234 1 98.94 96 VAL A CA 1
ATOM 745 C C . VAL A 1 96 ? 5.195 8.617 3.502 1 98.94 96 VAL A C 1
ATOM 747 O O . VAL A 1 96 ? 5.637 8.188 2.434 1 98.94 96 VAL A O 1
ATOM 750 N N . PHE A 1 97 ? 4.125 8.117 4.043 1 98.94 97 PHE A N 1
ATOM 751 C CA . PHE A 1 97 ? 3.326 7.094 3.379 1 98.94 97 PHE A CA 1
ATOM 752 C C . PHE A 1 97 ? 1.938 7.625 3.045 1 98.94 97 PHE A C 1
ATOM 754 O O . PHE A 1 97 ? 1.233 8.133 3.918 1 98.94 97 PHE A O 1
ATOM 761 N N . GLU A 1 98 ? 1.585 7.535 1.785 1 99 98 GLU A N 1
ATOM 762 C CA . GLU A 1 98 ? 0.228 7.828 1.335 1 99 98 GLU A CA 1
ATOM 763 C C . GLU A 1 98 ? -0.705 6.648 1.586 1 99 98 GLU A C 1
ATOM 765 O O . GLU A 1 98 ? -0.336 5.496 1.347 1 99 98 GLU A O 1
ATOM 770 N N . VAL A 1 99 ? -1.942 6.957 2.086 1 98.94 99 VAL A N 1
ATOM 771 C CA . VAL A 1 99 ? -2.887 5.879 2.367 1 98.94 99 VAL A CA 1
ATOM 772 C C . VAL A 1 99 ? -4.27 6.254 1.837 1 98.94 99 VAL A C 1
ATOM 774 O O . VAL A 1 99 ? -4.605 7.434 1.737 1 98.94 99 VAL A O 1
ATOM 777 N N . HIS A 1 100 ? -5.043 5.262 1.467 1 98.62 100 HIS A N 1
ATOM 778 C CA . HIS A 1 100 ? -6.438 5.391 1.049 1 98.62 100 HIS A CA 1
ATOM 779 C C . HIS A 1 100 ? -7.262 4.191 1.501 1 98.62 100 HIS A C 1
ATOM 781 O O . HIS A 1 100 ? -6.762 3.062 1.528 1 98.62 100 HIS A O 1
ATOM 787 N N . TYR A 1 101 ? -8.531 4.43 1.821 1 98.06 101 TYR A N 1
ATOM 788 C CA . TYR A 1 101 ? -9.461 3.395 2.25 1 98.06 101 TYR A CA 1
ATOM 789 C C . TYR A 1 101 ? -9.641 2.338 1.166 1 98.06 101 TYR A C 1
ATOM 791 O O . TYR A 1 101 ? -9.523 1.14 1.432 1 98.06 101 TYR A O 1
ATOM 799 N N . GLY A 1 102 ? -10.016 2.863 0.018 1 97 102 GLY A N 1
ATOM 800 C CA . GLY A 1 102 ? -10.203 2 -1.137 1 97 102 GLY A CA 1
ATOM 801 C C . GLY A 1 102 ? -9.078 2.09 -2.145 1 97 102 GLY A C 1
ATOM 802 O O . GLY A 1 102 ? -8.133 2.859 -1.958 1 97 102 GLY A O 1
ATOM 803 N N . ASN A 1 103 ? -9.023 1.179 -3.143 1 97.94 103 ASN A N 1
ATOM 804 C CA . ASN A 1 103 ? -8.125 1.295 -4.289 1 97.94 103 ASN A CA 1
ATOM 805 C C . ASN A 1 103 ? -8.633 2.334 -5.289 1 97.94 103 ASN A C 1
ATOM 807 O O . ASN A 1 103 ? -9.477 2.031 -6.133 1 97.94 103 ASN A O 1
ATOM 811 N N . PHE A 1 104 ? -8.078 3.473 -5.23 1 97.06 104 PHE A N 1
ATOM 812 C CA . PHE A 1 104 ? -8.609 4.586 -6.008 1 97.06 104 PHE A CA 1
ATOM 813 C C . PHE A 1 104 ? -8.289 4.414 -7.488 1 97.06 104 PHE A C 1
ATOM 815 O O . PHE A 1 104 ? -8.859 5.102 -8.336 1 97.06 104 PHE A O 1
ATOM 822 N N . PHE A 1 105 ? -7.418 3.465 -7.816 1 97.62 105 PHE A N 1
ATOM 823 C CA . PHE A 1 105 ? -7.102 3.197 -9.211 1 97.62 105 PHE A CA 1
ATOM 824 C C . PHE A 1 105 ? -8.281 2.549 -9.922 1 97.62 105 PHE A C 1
ATOM 826 O O . PHE A 1 105 ? -8.422 2.658 -11.141 1 97.62 105 PHE A O 1
ATOM 833 N N . THR A 1 106 ? -9.125 1.92 -9.18 1 95.81 106 THR A N 1
ATOM 834 C CA . THR A 1 106 ? -10.266 1.22 -9.758 1 95.81 106 THR A CA 1
ATOM 835 C C . THR A 1 106 ? -11.25 2.207 -10.375 1 95.81 106 THR A C 1
ATOM 837 O O . THR A 1 106 ? -12.031 1.846 -11.258 1 95.81 106 THR A O 1
ATOM 840 N N . LYS A 1 107 ? -11.172 3.379 -9.875 1 92.75 107 LYS A N 1
ATOM 841 C CA . LYS A 1 107 ? -12.078 4.41 -10.383 1 92.75 107 LYS A CA 1
ATOM 842 C C . LYS A 1 107 ? -11.375 5.289 -11.414 1 92.75 107 LYS A C 1
ATOM 844 O O . LYS A 1 107 ? -11.891 6.355 -11.773 1 92.75 107 LYS A O 1
ATOM 849 N N . GLY A 1 108 ? -10.117 4.914 -11.773 1 93.69 108 GLY A N 1
ATOM 850 C CA . GLY A 1 108 ? -9.367 5.664 -12.766 1 93.69 108 GLY A CA 1
ATOM 851 C C . GLY A 1 108 ? -8.633 6.859 -12.188 1 93.69 108 GLY A C 1
ATOM 852 O O . GLY A 1 108 ? -8.117 7.699 -12.93 1 93.69 108 GLY A O 1
ATOM 853 N N . ALA A 1 109 ? -8.609 6.973 -10.883 1 94.19 109 ALA A N 1
ATOM 854 C CA . ALA A 1 109 ? -7.902 8.078 -10.234 1 94.19 109 ALA A CA 1
ATOM 855 C C . ALA A 1 109 ? -6.398 7.816 -10.203 1 94.19 109 ALA A C 1
ATOM 857 O O . ALA A 1 109 ? -5.957 6.672 -10.312 1 94.19 109 ALA A O 1
ATOM 858 N N . THR A 1 110 ? -5.676 8.898 -10.227 1 94.81 110 THR A N 1
ATOM 859 C CA . THR A 1 110 ? -4.23 8.867 -10.023 1 94.81 110 THR A CA 1
ATOM 860 C C . THR A 1 110 ? -3.807 9.93 -9.008 1 94.81 110 THR A C 1
ATOM 862 O O . THR A 1 110 ? -4.582 10.828 -8.68 1 94.81 110 THR A O 1
ATOM 865 N N . SER A 1 111 ? -2.639 9.742 -8.523 1 97.81 111 SER A N 1
ATOM 866 C CA . SER A 1 111 ? -2.102 10.695 -7.551 1 97.81 111 SER A CA 1
ATOM 867 C C . SER A 1 111 ? -0.751 11.234 -8 1 97.81 111 SER A C 1
ATOM 869 O O . SER A 1 111 ? 0.194 10.477 -8.211 1 97.81 111 SER A O 1
ATOM 871 N N . LEU A 1 112 ? -0.653 12.578 -8.109 1 98.19 112 LEU A N 1
ATOM 872 C CA . LEU A 1 112 ? 0.636 13.219 -8.344 1 98.19 112 LEU A CA 1
ATOM 873 C C . LEU A 1 112 ? 1.531 13.117 -7.117 1 98.19 112 LEU A C 1
ATOM 875 O O . LEU A 1 112 ? 2.748 13.289 -7.211 1 98.19 112 LEU A O 1
ATOM 879 N N . VAL A 1 113 ? 0.932 12.789 -5.973 1 98.75 113 VAL A N 1
ATOM 880 C CA . VAL A 1 113 ? 1.584 12.836 -4.668 1 98.75 113 VAL A CA 1
ATOM 881 C C . VAL A 1 113 ? 2.381 11.547 -4.445 1 98.75 113 VAL A C 1
ATOM 883 O O . VAL A 1 113 ? 3.438 11.57 -3.809 1 98.75 113 VAL A O 1
ATOM 886 N N . THR A 1 114 ? 1.97 10.469 -5.016 1 98.75 114 THR A N 1
ATOM 887 C CA . THR A 1 114 ? 2.471 9.125 -4.754 1 98.75 114 THR A CA 1
ATOM 888 C C . THR A 1 114 ? 3.977 9.047 -4.996 1 98.75 114 THR A C 1
ATOM 890 O O . THR A 1 114 ? 4.723 8.555 -4.152 1 98.75 114 THR A O 1
ATOM 893 N N . PRO A 1 115 ? 4.484 9.656 -6.086 1 98.31 115 PRO A N 1
ATOM 894 C CA . PRO A 1 115 ? 5.914 9.516 -6.355 1 98.31 115 PRO A CA 1
ATOM 895 C C . PRO A 1 115 ? 6.781 10.258 -5.34 1 98.31 115 PRO A C 1
ATOM 897 O O . PRO A 1 115 ? 7.969 9.945 -5.195 1 98.31 115 PRO A O 1
ATOM 900 N N . ALA A 1 116 ? 6.25 11.227 -4.648 1 98.5 116 ALA A N 1
ATOM 901 C CA . ALA A 1 116 ? 7.02 12.008 -3.684 1 98.5 116 ALA A CA 1
ATOM 902 C C . ALA A 1 116 ? 7.078 11.305 -2.332 1 98.5 116 ALA A C 1
ATOM 904 O O . ALA A 1 116 ? 7.871 11.68 -1.465 1 98.5 116 ALA A O 1
ATOM 905 N N . CYS A 1 117 ? 6.211 10.281 -2.131 1 98.81 117 CYS A N 1
ATOM 906 C CA . CYS A 1 117 ? 6.113 9.57 -0.857 1 98.81 117 CYS A CA 1
ATOM 907 C C . CYS A 1 117 ? 7.09 8.398 -0.809 1 98.81 117 CYS A C 1
ATOM 909 O O . CYS A 1 117 ? 7.586 7.957 -1.846 1 98.81 117 CYS A O 1
ATOM 911 N N . THR A 1 118 ? 7.332 7.934 0.415 1 98.5 118 THR A N 1
ATOM 912 C CA . THR A 1 118 ? 8.133 6.73 0.613 1 98.5 118 THR A CA 1
ATOM 913 C C . THR A 1 118 ? 7.41 5.508 0.056 1 98.5 118 THR A C 1
ATOM 915 O O . THR A 1 118 ? 8.039 4.602 -0.491 1 98.5 118 THR A O 1
ATOM 918 N N . GLY A 1 119 ? 6.062 5.539 0.203 1 98.81 119 GLY A N 1
ATOM 919 C CA . GLY A 1 119 ? 5.238 4.441 -0.284 1 98.81 119 GLY A CA 1
ATOM 920 C C . GLY A 1 119 ? 3.762 4.781 -0.334 1 98.81 119 GLY A C 1
ATOM 921 O O . GLY A 1 119 ? 3.371 5.918 -0.059 1 98.81 119 GLY A O 1
ATOM 922 N N . LEU A 1 120 ? 2.994 3.801 -0.764 1 98.94 120 LEU A N 1
ATOM 923 C CA . LEU A 1 120 ? 1.546 3.902 -0.91 1 98.94 120 LEU A CA 1
ATOM 924 C C . LEU A 1 120 ? 0.861 2.627 -0.43 1 98.94 120 LEU A C 1
ATOM 926 O O . LEU A 1 120 ? 1.299 1.521 -0.756 1 98.94 120 LEU A O 1
ATOM 930 N N . PHE A 1 121 ? -0.187 2.801 0.402 1 98.94 121 PHE A N 1
ATOM 931 C CA . PHE A 1 121 ? -1.052 1.708 0.83 1 98.94 121 PHE A CA 1
ATOM 932 C C . PHE A 1 121 ? -2.518 2.049 0.584 1 98.94 121 PHE A C 1
ATOM 934 O O . PHE A 1 121 ? -3.051 2.986 1.183 1 98.94 121 PHE A O 1
ATOM 941 N N . CYS A 1 122 ? -3.176 1.278 -0.305 1 98.81 122 CYS A N 1
ATOM 942 C CA . CYS A 1 122 ? -4.586 1.53 -0.571 1 98.81 122 CYS A CA 1
ATOM 943 C C . CYS A 1 122 ? -5.348 0.223 -0.753 1 98.81 122 CYS A C 1
ATOM 945 O O . CYS A 1 122 ? -4.762 -0.801 -1.103 1 98.81 122 CYS A O 1
ATOM 947 N N . GLY A 1 123 ? -6.609 0.229 -0.352 1 98.44 123 GLY A N 1
ATOM 948 C CA . GLY A 1 123 ? -7.5 -0.877 -0.667 1 98.44 123 GLY A CA 1
ATOM 949 C C . GLY A 1 123 ? -7.777 -1.776 0.521 1 98.44 123 GLY A C 1
ATOM 950 O O . GLY A 1 123 ? -8.594 -2.699 0.432 1 98.44 123 GLY A O 1
ATOM 951 N N . ALA A 1 124 ? -7.156 -1.54 1.671 1 98.69 124 ALA A N 1
ATOM 952 C CA . ALA A 1 124 ? -7.348 -2.379 2.852 1 98.69 124 ALA A CA 1
ATOM 953 C C . ALA A 1 124 ? -8.258 -1.697 3.867 1 98.69 124 ALA A C 1
ATOM 955 O O . ALA A 1 124 ? -8.133 -1.922 5.074 1 98.69 124 ALA A O 1
ATOM 956 N N . LYS A 1 125 ? -9.117 -0.701 3.379 1 98.12 125 LYS A N 1
ATOM 957 C CA . LYS A 1 125 ? -10.031 0.026 4.254 1 98.12 125 LYS A CA 1
ATOM 958 C C . LYS A 1 125 ? -9.281 0.753 5.359 1 98.12 125 LYS A C 1
ATOM 960 O O . LYS A 1 125 ? -8.258 1.397 5.105 1 98.12 125 LYS A O 1
ATOM 965 N N . LEU A 1 126 ? -9.734 0.738 6.594 1 98.56 126 LEU A N 1
ATOM 966 C CA . LEU A 1 126 ? -9.078 1.47 7.668 1 98.56 126 LEU A CA 1
ATOM 967 C C . LEU A 1 126 ? -7.688 0.898 7.941 1 98.56 126 LEU A C 1
ATOM 969 O O . LEU A 1 126 ? -6.785 1.625 8.359 1 98.56 126 LEU A O 1
ATOM 973 N N . SER A 1 127 ? -7.465 -0.347 7.586 1 98.75 127 SER A N 1
ATOM 974 C CA . SER A 1 127 ? -6.184 -0.998 7.844 1 98.75 127 SER A CA 1
ATOM 975 C C . SER A 1 127 ? -5.078 -0.41 6.973 1 98.75 127 SER A C 1
ATOM 977 O O . SER A 1 127 ? -3.895 -0.531 7.297 1 98.75 127 SER A O 1
ATOM 979 N N . SER A 1 128 ? -5.453 0.246 5.875 1 98.88 128 SER A N 1
ATOM 980 C CA . SER A 1 128 ? -4.445 0.97 5.105 1 98.88 128 SER A CA 1
ATOM 981 C C . SER A 1 128 ? -3.721 1.995 5.969 1 98.88 128 SER A C 1
ATOM 983 O O . SER A 1 128 ? -2.516 2.207 5.812 1 98.88 128 SER A O 1
ATOM 985 N N . TYR A 1 129 ? -4.453 2.598 6.926 1 98.94 129 TYR A N 1
ATOM 986 C CA . TYR A 1 129 ? -3.867 3.604 7.805 1 98.94 129 TYR A CA 1
ATOM 987 C C . TYR A 1 129 ? -2.916 2.963 8.805 1 98.94 129 TYR A C 1
ATOM 989 O O . TYR A 1 129 ? -1.773 3.404 8.961 1 98.94 129 TYR A O 1
ATOM 997 N N . SER A 1 130 ? -3.381 1.907 9.469 1 98.88 130 SER A N 1
ATOM 998 C CA . SER A 1 130 ? -2.521 1.273 10.461 1 98.88 130 SER A CA 1
ATOM 999 C C . SER A 1 130 ? -1.297 0.64 9.812 1 98.88 130 SER A C 1
ATOM 1001 O O . SER A 1 130 ? -0.203 0.667 10.375 1 98.88 130 SER A O 1
ATOM 1003 N N . MET A 1 131 ? -1.461 0.096 8.641 1 98.88 131 MET A N 1
ATOM 1004 C CA . MET A 1 131 ? -0.333 -0.49 7.926 1 98.88 131 MET A CA 1
ATOM 1005 C C . MET A 1 131 ? 0.633 0.592 7.453 1 98.88 131 MET A C 1
ATOM 1007 O O . MET A 1 131 ? 1.851 0.418 7.527 1 98.88 131 MET A O 1
ATOM 1011 N N . GLY A 1 132 ? 0.036 1.734 7.004 1 98.94 132 GLY A N 1
ATOM 1012 C CA . GLY A 1 132 ? 0.875 2.877 6.68 1 98.94 132 GLY A CA 1
ATOM 1013 C C . GLY A 1 132 ? 1.658 3.398 7.867 1 98.94 132 GLY A C 1
ATOM 1014 O O . GLY A 1 132 ? 2.828 3.766 7.734 1 98.94 132 GLY A O 1
ATOM 1015 N N . MET A 1 133 ? 1.032 3.396 9.016 1 98.94 133 MET A N 1
ATOM 1016 C CA . MET A 1 133 ? 1.701 3.822 10.242 1 98.94 133 MET A CA 1
ATOM 1017 C C . MET A 1 133 ? 2.852 2.885 10.586 1 98.94 133 MET A C 1
ATOM 1019 O O . MET A 1 133 ? 3.949 3.336 10.922 1 98.94 133 MET A O 1
ATOM 1023 N N . ARG A 1 134 ? 2.617 1.613 10.477 1 98.81 134 ARG A N 1
ATOM 1024 C CA . ARG A 1 134 ? 3.66 0.632 10.758 1 98.81 134 ARG A CA 1
ATOM 1025 C C . ARG A 1 134 ? 4.832 0.781 9.797 1 98.81 134 ARG A C 1
ATOM 1027 O O . ARG A 1 134 ? 5.992 0.754 10.211 1 98.81 134 ARG A O 1
ATOM 1034 N N . ALA A 1 135 ? 4.496 0.939 8.562 1 98.88 135 ALA A N 1
ATOM 1035 C CA . ALA A 1 135 ? 5.531 1.124 7.543 1 98.88 135 ALA A CA 1
ATOM 1036 C C . ALA A 1 135 ? 6.363 2.369 7.832 1 98.88 135 ALA A C 1
ATOM 1038 O O . ALA A 1 135 ? 7.59 2.352 7.684 1 98.88 135 ALA A O 1
ATOM 1039 N N . ALA A 1 136 ? 5.672 3.42 8.258 1 98.88 136 ALA A N 1
ATOM 1040 C CA . ALA A 1 136 ? 6.348 4.68 8.562 1 98.88 136 ALA A CA 1
ATOM 1041 C C . ALA A 1 136 ? 7.324 4.508 9.719 1 98.88 136 ALA A C 1
ATOM 1043 O O . ALA A 1 136 ? 8.453 5.012 9.672 1 98.88 136 ALA A O 1
ATOM 1044 N N . VAL A 1 137 ? 6.906 3.789 10.703 1 98.81 137 VAL A N 1
ATOM 1045 C CA . VAL A 1 137 ? 7.754 3.541 11.867 1 98.81 137 VAL A CA 1
ATOM 1046 C C . VAL A 1 137 ? 8.953 2.689 11.453 1 98.81 137 VAL A C 1
ATOM 1048 O O . VAL A 1 137 ? 10.094 2.992 11.82 1 98.81 137 VAL A O 1
ATOM 1051 N N . GLU A 1 138 ? 8.703 1.644 10.656 1 98.5 138 GLU A N 1
ATOM 1052 C CA . GLU A 1 138 ? 9.781 0.756 10.227 1 98.5 138 GLU A CA 1
ATOM 1053 C C . GLU A 1 138 ? 10.805 1.506 9.383 1 98.5 138 GLU A C 1
ATOM 1055 O O . GLU A 1 138 ? 12 1.204 9.438 1 98.5 138 GLU A O 1
ATOM 1060 N N . ALA A 1 139 ? 10.344 2.488 8.68 1 98.38 139 ALA A N 1
ATOM 1061 C CA . ALA A 1 139 ? 11.195 3.213 7.738 1 98.38 139 ALA A CA 1
ATOM 1062 C C . ALA A 1 139 ? 12.156 4.145 8.477 1 98.38 139 ALA A C 1
ATOM 1064 O O . ALA A 1 139 ? 13.07 4.711 7.867 1 98.38 139 ALA A O 1
ATOM 1065 N N . LEU A 1 140 ? 11.961 4.316 9.805 1 98.12 140 LEU A N 1
ATOM 1066 C CA . LEU A 1 140 ? 12.844 5.172 10.594 1 98.12 140 LEU A CA 1
ATOM 1067 C C . LEU A 1 140 ? 14.195 4.5 10.82 1 98.12 140 LEU A C 1
ATOM 1069 O O . LEU A 1 140 ? 15.164 5.164 11.188 1 98.12 140 LEU A O 1
ATOM 1073 N N . ALA A 1 141 ? 14.164 3.168 10.672 1 95.94 141 ALA A N 1
ATOM 1074 C CA . ALA A 1 141 ? 15.398 2.408 10.836 1 95.94 141 ALA A CA 1
ATOM 1075 C C . ALA A 1 141 ? 15.898 1.868 9.492 1 95.94 141 ALA A C 1
ATOM 1077 O O . ALA A 1 141 ? 15.094 1.484 8.641 1 95.94 141 ALA A O 1
ATOM 1078 N N . PRO A 1 142 ? 17.188 1.837 9.352 1 93.19 142 PRO A N 1
ATOM 1079 C CA . PRO A 1 142 ? 17.703 1.28 8.094 1 93.19 142 PRO A CA 1
ATOM 1080 C C . PRO A 1 142 ? 17.391 -0.208 7.941 1 93.19 142 PRO A C 1
ATOM 1082 O O . PRO A 1 142 ? 17.281 -0.924 8.938 1 93.19 142 PRO A O 1
ATOM 1085 N N . SER A 1 143 ? 17.203 -0.605 6.738 1 93.88 143 SER A N 1
ATOM 1086 C CA . SER A 1 143 ? 17.031 -2.018 6.41 1 93.88 143 SER A CA 1
ATOM 1087 C C . SER A 1 143 ? 18.375 -2.682 6.129 1 93.88 143 SER A C 1
ATOM 1089 O O . SER A 1 143 ? 19.281 -2.057 5.566 1 93.88 143 SER A O 1
ATOM 1091 N N . PRO A 1 144 ? 18.531 -3.996 6.508 1 94.31 144 PRO A N 1
ATOM 1092 C CA . PRO A 1 144 ? 19.766 -4.707 6.164 1 94.31 144 PRO A CA 1
ATOM 1093 C C . PRO A 1 144 ? 19.953 -4.859 4.656 1 94.31 144 PRO A C 1
ATOM 1095 O O . PRO A 1 144 ? 21.047 -5.227 4.203 1 94.31 144 PRO A O 1
ATOM 1098 N N . PHE A 1 145 ? 18.953 -4.531 3.869 1 96.56 145 PHE A N 1
ATOM 1099 C CA . PHE A 1 145 ? 19.016 -4.738 2.428 1 96.56 145 PHE A CA 1
ATOM 1100 C C . PHE A 1 145 ? 19.297 -3.43 1.702 1 96.56 145 PHE A C 1
ATOM 1102 O O . PHE A 1 145 ? 19.391 -3.402 0.474 1 96.56 145 PHE A O 1
ATOM 1109 N N . ASP A 1 146 ? 19.391 -2.348 2.471 1 93.19 146 ASP A N 1
ATOM 1110 C CA . ASP A 1 146 ? 19.578 -1.035 1.859 1 93.19 146 ASP A CA 1
ATOM 1111 C C . ASP A 1 146 ? 20.891 -0.964 1.102 1 93.19 146 ASP A C 1
ATOM 1113 O O . ASP A 1 146 ? 21.922 -1.432 1.594 1 93.19 146 ASP A O 1
ATOM 1117 N N . VAL A 1 147 ? 20.781 -0.6 -0.111 1 89.31 147 VAL A N 1
ATOM 1118 C CA . VAL A 1 147 ? 21.953 -0.322 -0.934 1 89.31 147 VAL A CA 1
ATOM 1119 C C . VAL A 1 147 ? 22.109 1.187 -1.107 1 89.31 147 VAL A C 1
ATOM 1121 O O . VAL A 1 147 ? 21.156 1.889 -1.431 1 89.31 147 VAL A O 1
ATOM 1124 N N . GLU A 1 148 ? 23.266 1.683 -0.789 1 75.81 148 GLU A N 1
ATOM 1125 C CA . GLU A 1 148 ? 23.562 3.105 -0.883 1 75.81 148 GLU A CA 1
ATOM 1126 C C . GLU A 1 148 ? 23.422 3.609 -2.316 1 75.81 148 GLU A C 1
ATOM 1128 O O . GLU A 1 148 ? 23.781 2.908 -3.266 1 75.81 148 GLU A O 1
ATOM 1133 N N . ALA A 1 149 ? 22.812 4.695 -2.512 1 65.38 149 ALA A N 1
ATOM 1134 C CA . ALA A 1 149 ? 22.703 5.316 -3.83 1 65.38 149 ALA A CA 1
ATOM 1135 C C . ALA A 1 149 ? 24.078 5.707 -4.359 1 65.38 149 ALA A C 1
ATOM 1137 O O . ALA A 1 149 ? 24.984 6 -3.582 1 65.38 149 ALA A O 1
ATOM 1138 N N . MET B 1 1 ? -8.188 -23.281 7.949 1 94.81 1 MET B N 1
ATOM 1139 C CA . MET B 1 1 ? -7.086 -22.328 8.016 1 94.81 1 MET B CA 1
ATOM 1140 C C . MET B 1 1 ? -6.977 -21.531 6.723 1 94.81 1 MET B C 1
ATOM 1142 O O . MET B 1 1 ? -7.082 -22.094 5.633 1 94.81 1 MET B O 1
ATOM 1146 N N . VAL B 1 2 ? -6.797 -20.266 6.805 1 98.38 2 VAL B N 1
ATOM 1147 C CA . VAL B 1 2 ? -6.715 -19.422 5.621 1 98.38 2 VAL B CA 1
ATOM 1148 C C . VAL B 1 2 ? -5.488 -19.797 4.797 1 98.38 2 VAL B C 1
ATOM 1150 O O . VAL B 1 2 ? -4.414 -20.047 5.348 1 98.38 2 VAL B O 1
ATOM 1153 N N . LYS B 1 3 ? -5.641 -19.844 3.496 1 98.88 3 LYS B N 1
ATOM 1154 C CA . LYS B 1 3 ? -4.547 -20.141 2.576 1 98.88 3 LYS B CA 1
ATOM 1155 C C . LYS B 1 3 ? -4.293 -18.984 1.628 1 98.88 3 LYS B C 1
ATOM 1157 O O . LYS B 1 3 ? -5.227 -18.469 1 1 98.88 3 LYS B O 1
ATOM 1162 N N . LEU B 1 4 ? -3.016 -18.578 1.544 1 98.94 4 LEU B N 1
ATOM 1163 C CA . LEU B 1 4 ? -2.619 -17.5 0.653 1 98.94 4 LEU B CA 1
ATOM 1164 C C . LEU B 1 4 ? -1.711 -18.016 -0.458 1 98.94 4 LEU B C 1
ATOM 1166 O O . LEU B 1 4 ? -0.922 -18.938 -0.245 1 98.94 4 LEU B O 1
ATOM 1170 N N . LEU B 1 5 ? -1.87 -17.469 -1.605 1 98.94 5 LEU B N 1
ATOM 1171 C CA . LEU B 1 5 ? -0.883 -17.578 -2.674 1 98.94 5 LEU B CA 1
ATOM 1172 C C . LEU B 1 5 ? -0.092 -16.281 -2.82 1 98.94 5 LEU B C 1
ATOM 1174 O O . LEU B 1 5 ? -0.677 -15.195 -2.943 1 98.94 5 LEU B O 1
ATOM 1178 N N . VAL B 1 6 ? 1.175 -16.391 -2.68 1 98.94 6 VAL B N 1
ATOM 1179 C CA . VAL B 1 6 ? 2.057 -15.266 -2.982 1 98.94 6 VAL B CA 1
ATOM 1180 C C . VAL B 1 6 ? 2.824 -15.547 -4.273 1 98.94 6 VAL B C 1
ATOM 1182 O O . VAL B 1 6 ? 3.562 -16.531 -4.363 1 98.94 6 VAL B O 1
ATOM 1185 N N . LEU B 1 7 ? 2.592 -14.664 -5.23 1 98.88 7 LEU B N 1
ATOM 1186 C CA . LEU B 1 7 ? 3.119 -14.875 -6.574 1 98.88 7 LEU B CA 1
ATOM 1187 C C . LEU B 1 7 ? 4.023 -13.719 -6.996 1 98.88 7 LEU B C 1
ATOM 1189 O O . LEU B 1 7 ? 3.654 -12.555 -6.848 1 98.88 7 LEU B O 1
ATOM 1193 N N . ASN B 1 8 ? 5.191 -14.023 -7.453 1 98.81 8 ASN B N 1
ATOM 1194 C CA . ASN B 1 8 ? 6.137 -13.062 -8.008 1 98.81 8 ASN B CA 1
ATOM 1195 C C . ASN B 1 8 ? 6.359 -13.281 -9.5 1 98.81 8 ASN B C 1
ATOM 1197 O O . ASN B 1 8 ? 6.578 -14.414 -9.938 1 98.81 8 ASN B O 1
ATOM 1201 N N . GLY B 1 9 ? 6.316 -12.234 -10.227 1 98.75 9 GLY B N 1
ATOM 1202 C CA . GLY B 1 9 ? 6.379 -12.328 -11.672 1 98.75 9 GLY B CA 1
ATOM 1203 C C . GLY B 1 9 ? 7.785 -12.188 -12.227 1 98.75 9 GLY B C 1
ATOM 1204 O O . GLY B 1 9 ? 8.758 -12.5 -11.539 1 98.75 9 GLY B O 1
ATOM 1205 N N . LYS B 1 10 ? 7.852 -11.727 -13.453 1 98.38 10 LYS B N 1
ATOM 1206 C CA . LYS B 1 10 ? 9.039 -11.758 -14.297 1 98.38 10 LYS B CA 1
ATOM 1207 C C . LYS B 1 10 ? 10.156 -10.898 -13.711 1 98.38 10 LYS B C 1
ATOM 1209 O O . LYS B 1 10 ? 9.969 -9.695 -13.492 1 98.38 10 LYS B O 1
ATOM 1214 N N . GLY B 1 11 ? 11.258 -11.57 -13.438 1 97 11 GLY B N 1
ATOM 1215 C CA . GLY B 1 11 ? 12.453 -10.82 -13.078 1 97 11 GLY B CA 1
ATOM 1216 C C . GLY B 1 11 ? 12.727 -10.805 -11.586 1 97 11 GLY B C 1
ATOM 1217 O O . GLY B 1 11 ? 13.812 -10.414 -11.156 1 97 11 GLY B O 1
ATOM 1218 N N . LEU B 1 12 ? 11.789 -11.25 -10.758 1 97.38 12 LEU B N 1
ATOM 1219 C CA . LEU B 1 12 ? 12 -11.195 -9.312 1 97.38 12 LEU B CA 1
ATOM 1220 C C . LEU B 1 12 ? 13.055 -12.211 -8.883 1 97.38 12 LEU B C 1
ATOM 1222 O O . LEU B 1 12 ? 13.672 -12.055 -7.824 1 97.38 12 LEU B O 1
ATOM 1226 N N . ASP B 1 13 ? 13.258 -13.195 -9.742 1 96.94 13 ASP B N 1
ATOM 1227 C CA . ASP B 1 13 ? 14.211 -14.25 -9.391 1 96.94 13 ASP B CA 1
ATOM 1228 C C . ASP B 1 13 ? 15.648 -13.734 -9.438 1 96.94 13 ASP B C 1
ATOM 1230 O O . ASP B 1 13 ? 16.531 -14.289 -8.789 1 96.94 13 ASP B O 1
ATOM 1234 N N . THR B 1 14 ? 15.906 -12.656 -10.164 1 95.12 14 THR B N 1
ATOM 1235 C CA . THR B 1 14 ? 17.281 -12.18 -10.32 1 95.12 14 THR B CA 1
ATOM 1236 C C . THR B 1 14 ? 17.469 -10.844 -9.609 1 95.12 14 THR B C 1
ATOM 1238 O O . THR B 1 14 ? 18.531 -10.227 -9.711 1 95.12 14 THR B O 1
ATOM 1241 N N . ARG B 1 15 ? 16.5 -10.438 -8.93 1 93.56 15 ARG B N 1
ATOM 1242 C CA . ARG B 1 15 ? 16.609 -9.172 -8.203 1 93.56 15 ARG B CA 1
ATOM 1243 C C . ARG B 1 15 ? 17.672 -9.258 -7.109 1 93.56 15 ARG B C 1
ATOM 1245 O O . ARG B 1 15 ? 17.781 -10.273 -6.422 1 93.56 15 ARG B O 1
ATOM 1252 N N . GLY B 1 16 ? 18.438 -8.203 -6.98 1 92.69 16 GLY B N 1
ATOM 1253 C CA . GLY B 1 16 ? 19.438 -8.102 -5.93 1 92.69 16 GLY B CA 1
ATOM 1254 C C . GLY B 1 16 ? 20.672 -8.953 -6.199 1 92.69 16 GLY B C 1
ATOM 1255 O O . GLY B 1 16 ? 21.594 -8.992 -5.383 1 92.69 16 GLY B O 1
ATOM 1256 N N . GLU B 1 17 ? 20.75 -9.562 -7.391 1 93.69 17 GLU B N 1
ATOM 1257 C CA . GLU B 1 17 ? 21.828 -10.508 -7.66 1 93.69 17 GLU B CA 1
ATOM 1258 C C . GLU B 1 17 ? 23.062 -9.789 -8.195 1 93.69 17 GLU B C 1
ATOM 1260 O O . GLU B 1 17 ? 24.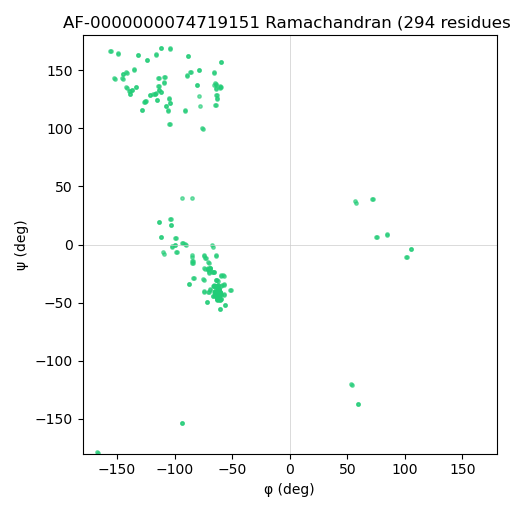188 -10.242 -7.992 1 93.69 17 GLU B O 1
ATOM 1265 N N . THR B 1 18 ? 22.875 -8.742 -8.945 1 93.19 18 THR B N 1
ATOM 1266 C CA . THR B 1 18 ? 23.984 -8.008 -9.547 1 93.19 18 THR B CA 1
ATOM 1267 C C . THR B 1 18 ? 24.047 -6.586 -8.992 1 93.19 18 THR B C 1
ATOM 1269 O O . THR B 1 18 ? 23.078 -6.086 -8.422 1 93.19 18 THR B O 1
ATOM 1272 N N . SER B 1 19 ? 25.188 -5.973 -9.211 1 93.44 19 SER B N 1
ATOM 1273 C CA . SER B 1 19 ? 25.359 -4.586 -8.789 1 93.44 19 SER B CA 1
ATOM 1274 C C . SER B 1 19 ? 24.359 -3.67 -9.492 1 93.44 19 SER B C 1
ATOM 1276 O O . SER B 1 19 ? 23.828 -2.736 -8.883 1 93.44 19 SER B O 1
ATOM 1278 N N . GLU B 1 20 ? 24.188 -3.963 -10.719 1 92.75 20 GLU B N 1
ATOM 1279 C CA . GLU B 1 20 ? 23.234 -3.17 -11.5 1 92.75 20 GLU B CA 1
ATOM 1280 C C . GLU B 1 20 ? 21.828 -3.291 -10.945 1 92.75 20 GLU B C 1
ATOM 1282 O O . GLU B 1 20 ? 21.125 -2.289 -10.789 1 92.75 20 GLU B O 1
ATOM 1287 N N . SER B 1 21 ? 21.422 -4.469 -10.656 1 92.62 21 SER B N 1
ATOM 1288 C CA . SER B 1 21 ? 20.094 -4.715 -10.102 1 92.62 21 SER B CA 1
ATOM 1289 C C . SER B 1 21 ? 19.953 -4.078 -8.719 1 92.62 21 SER B C 1
ATOM 1291 O O . SER B 1 21 ? 18.922 -3.463 -8.422 1 92.62 21 SER B O 1
ATOM 1293 N N . ARG B 1 22 ? 21.016 -4.188 -7.875 1 94.75 22 ARG B N 1
ATOM 1294 C CA . ARG B 1 22 ? 21 -3.631 -6.527 1 94.75 22 ARG B CA 1
ATOM 1295 C C . ARG B 1 22 ? 20.875 -2.111 -6.566 1 94.75 22 ARG B C 1
ATOM 1297 O O . ARG B 1 22 ? 20.125 -1.522 -5.777 1 94.75 22 ARG B O 1
ATOM 1304 N N . GLN B 1 23 ? 21.516 -1.565 -7.562 1 93.19 23 GLN B N 1
ATOM 1305 C CA . GLN B 1 23 ? 21.469 -0.113 -7.695 1 93.19 23 GLN B CA 1
ATOM 1306 C C . GLN B 1 23 ? 20.125 0.348 -8.219 1 93.19 23 GLN B C 1
ATOM 1308 O O . GLN B 1 23 ? 19.547 1.319 -7.715 1 93.19 23 GLN B O 1
ATOM 1313 N N . TYR B 1 24 ? 19.625 -0.375 -9.125 1 91.25 24 TYR B N 1
ATOM 1314 C CA . TYR B 1 24 ? 18.359 -0.001 -9.734 1 91.25 24 TYR B CA 1
ATOM 1315 C C . TYR B 1 24 ? 17.219 -0.087 -8.719 1 91.25 24 TYR B C 1
ATOM 1317 O O . TYR B 1 24 ? 16.375 0.809 -8.641 1 91.25 24 TYR B O 1
ATOM 1325 N N . PHE B 1 25 ? 17.266 -1.11 -7.922 1 92.56 25 PHE B N 1
ATOM 1326 C CA . PHE B 1 25 ? 16.156 -1.343 -6.992 1 92.56 25 PHE B CA 1
ATOM 1327 C C . PHE B 1 25 ? 16.5 -0.815 -5.605 1 92.56 25 PHE B C 1
ATOM 1329 O O . PHE B 1 25 ? 15.688 -0.902 -4.684 1 92.56 25 PHE B O 1
ATOM 1336 N N . ARG B 1 26 ? 17.75 -0.372 -5.445 1 92.62 26 ARG B N 1
ATOM 1337 C CA . ARG B 1 26 ? 18.25 0.158 -4.176 1 92.62 26 ARG B CA 1
ATOM 1338 C C . ARG B 1 26 ? 18.078 -0.861 -3.055 1 92.62 26 ARG B C 1
ATOM 1340 O O . ARG B 1 26 ? 17.672 -0.511 -1.948 1 92.62 26 ARG B O 1
ATOM 1347 N N . SER B 1 27 ? 18.281 -2.039 -3.428 1 96.5 27 SER B N 1
ATOM 1348 C CA . SER B 1 27 ? 18.078 -3.148 -2.502 1 96.5 27 SER B CA 1
ATOM 1349 C C . SER B 1 27 ? 18.969 -4.336 -2.857 1 96.5 27 SER B C 1
ATOM 1351 O O . SER B 1 27 ? 19.141 -4.66 -4.035 1 96.5 27 SER B O 1
ATOM 1353 N N . SER B 1 28 ? 19.469 -5.027 -1.82 1 97.06 28 SER B N 1
ATOM 1354 C CA . SER B 1 28 ? 20.219 -6.266 -2.006 1 97.06 28 SER B CA 1
ATOM 1355 C C . SER B 1 28 ? 19.344 -7.484 -1.748 1 97.06 28 SER B C 1
ATOM 1357 O O . SER B 1 28 ? 19.812 -8.625 -1.836 1 97.06 28 SER B O 1
ATOM 1359 N N . ALA B 1 29 ? 18.062 -7.273 -1.393 1 97.62 29 ALA B N 1
ATOM 1360 C CA . ALA B 1 29 ? 17.172 -8.398 -1.11 1 97.62 29 ALA B CA 1
ATOM 1361 C C . ALA B 1 29 ? 17.031 -9.305 -2.328 1 97.62 29 ALA B C 1
ATOM 1363 O O . ALA B 1 29 ? 16.891 -8.828 -3.455 1 97.62 29 ALA B O 1
ATOM 1364 N N . ARG B 1 30 ? 17.109 -10.578 -2.041 1 97.44 30 ARG B N 1
ATOM 1365 C CA . ARG B 1 30 ? 16.953 -11.578 -3.084 1 97.44 30 ARG B CA 1
ATOM 1366 C C . ARG B 1 30 ? 15.648 -12.367 -2.889 1 97.44 30 ARG B C 1
ATOM 1368 O O . ARG B 1 30 ? 14.992 -12.234 -1.855 1 97.44 30 ARG B O 1
ATOM 1375 N N . LEU B 1 31 ? 15.312 -13.141 -3.916 1 97.88 31 LEU B N 1
ATOM 1376 C CA . LEU B 1 31 ? 14.078 -13.914 -3.861 1 97.88 31 LEU B CA 1
ATOM 1377 C C . LEU B 1 31 ? 14 -14.727 -2.572 1 97.88 31 LEU B C 1
ATOM 1379 O O . LEU B 1 31 ? 12.938 -14.82 -1.955 1 97.88 31 LEU B O 1
ATOM 1383 N N . ALA B 1 32 ? 15.125 -15.258 -2.168 1 98 32 ALA B N 1
ATOM 1384 C CA . ALA B 1 32 ? 15.164 -16.078 -0.953 1 98 32 ALA B CA 1
ATOM 1385 C C . ALA B 1 32 ? 14.773 -15.242 0.27 1 98 32 ALA B C 1
ATOM 1387 O O . ALA B 1 32 ? 14.148 -15.758 1.198 1 98 32 ALA B O 1
ATOM 1388 N N . ASP B 1 33 ? 15.203 -13.992 0.328 1 98.5 33 ASP B N 1
ATOM 1389 C CA . ASP B 1 33 ? 14.852 -13.102 1.43 1 98.5 33 ASP B CA 1
ATOM 1390 C C . ASP B 1 33 ? 13.352 -12.812 1.452 1 98.5 33 ASP B C 1
ATOM 1392 O O . ASP B 1 33 ? 12.734 -12.797 2.518 1 98.5 33 ASP B O 1
ATOM 1396 N N . TYR B 1 34 ? 12.734 -12.617 0.24 1 98.5 34 TYR B N 1
ATOM 1397 C CA . TYR B 1 34 ? 11.289 -12.43 0.126 1 98.5 34 TYR B CA 1
ATOM 1398 C C . TYR B 1 34 ? 10.539 -13.648 0.654 1 98.5 34 TYR B C 1
ATOM 1400 O O . TYR B 1 34 ? 9.609 -13.516 1.45 1 98.5 34 TYR B O 1
ATOM 1408 N N . GLU B 1 35 ? 10.977 -14.812 0.221 1 98.69 35 GLU B N 1
ATOM 1409 C CA . GLU B 1 35 ? 10.305 -16.062 0.589 1 98.69 35 GLU B CA 1
ATOM 1410 C C . GLU B 1 35 ? 10.398 -16.312 2.09 1 98.69 35 GLU B C 1
ATOM 1412 O O . GLU B 1 35 ? 9.422 -16.719 2.719 1 98.69 35 GLU B O 1
ATOM 1417 N N . ALA B 1 36 ? 11.57 -16.062 2.633 1 98.81 36 ALA B N 1
ATOM 1418 C CA . ALA B 1 36 ? 11.75 -16.234 4.07 1 98.81 36 ALA B CA 1
ATOM 1419 C C . ALA B 1 36 ? 10.836 -15.289 4.855 1 98.81 36 ALA B C 1
ATOM 1421 O O . ALA B 1 36 ? 10.211 -15.703 5.836 1 98.81 36 ALA B O 1
ATOM 1422 N N . HIS B 1 37 ? 10.758 -14.047 4.422 1 98.81 37 HIS B N 1
ATOM 1423 C CA . HIS B 1 37 ? 9.906 -13.062 5.074 1 98.81 37 HIS B CA 1
ATOM 1424 C C . HIS B 1 37 ? 8.438 -13.477 5.016 1 98.81 37 HIS B C 1
ATOM 1426 O O . HIS B 1 37 ? 7.723 -13.398 6.02 1 98.81 37 HIS B O 1
ATOM 1432 N N . VAL B 1 38 ? 8.016 -13.953 3.879 1 98.88 38 VAL B N 1
ATOM 1433 C CA . VAL B 1 38 ? 6.629 -14.352 3.662 1 98.88 38 VAL B CA 1
ATOM 1434 C C . VAL B 1 38 ? 6.289 -15.547 4.551 1 98.88 38 VAL B C 1
ATOM 1436 O O . VAL B 1 38 ? 5.23 -15.578 5.184 1 98.88 38 VAL B O 1
ATOM 1439 N N . ARG B 1 39 ? 7.172 -16.5 4.609 1 98.88 39 ARG B N 1
ATOM 1440 C CA . ARG B 1 39 ? 6.934 -17.688 5.434 1 98.88 39 ARG B CA 1
ATOM 1441 C C . ARG B 1 39 ? 6.859 -17.312 6.91 1 98.88 39 ARG B C 1
ATOM 1443 O O . ARG B 1 39 ? 6.02 -17.844 7.645 1 98.88 39 ARG B O 1
ATOM 1450 N N . GLU B 1 40 ? 7.746 -16.453 7.32 1 98.81 40 GLU B N 1
ATOM 1451 C CA . GLU B 1 40 ? 7.723 -15.992 8.703 1 98.81 40 GLU B CA 1
ATOM 1452 C C . GLU B 1 40 ? 6.426 -15.258 9.023 1 98.81 40 GLU B C 1
ATOM 1454 O O . GLU B 1 40 ? 5.82 -15.469 10.07 1 98.81 40 GLU B O 1
ATOM 1459 N N . ALA B 1 41 ? 6.012 -14.367 8.125 1 98.81 41 ALA B N 1
ATOM 1460 C CA . ALA B 1 41 ? 4.766 -13.633 8.305 1 98.81 41 ALA B CA 1
ATOM 1461 C C . ALA B 1 41 ? 3.572 -14.578 8.383 1 98.81 41 ALA B C 1
ATOM 1463 O O . ALA B 1 41 ? 2.674 -14.383 9.203 1 98.81 41 ALA B O 1
ATOM 1464 N N . ALA B 1 42 ? 3.578 -15.602 7.52 1 98.88 42 ALA B N 1
ATOM 1465 C CA . ALA B 1 42 ? 2.498 -16.578 7.516 1 98.88 42 ALA B CA 1
ATOM 1466 C C . ALA B 1 42 ? 2.412 -17.312 8.859 1 98.88 42 ALA B C 1
ATOM 1468 O O . ALA B 1 42 ? 1.319 -17.516 9.391 1 98.88 42 ALA B O 1
ATOM 1469 N N . LYS B 1 43 ? 3.586 -17.672 9.375 1 98.69 43 LYS B N 1
ATOM 1470 C CA . LYS B 1 43 ? 3.646 -18.328 10.68 1 98.69 43 LYS B CA 1
ATOM 1471 C C . LYS B 1 43 ? 3.084 -17.438 11.773 1 98.69 43 LYS B C 1
ATOM 1473 O O . LYS B 1 43 ? 2.279 -17.875 12.594 1 98.69 43 LYS B O 1
ATOM 1478 N N . GLU B 1 44 ? 3.453 -16.203 11.758 1 98.31 44 GLU B N 1
ATOM 1479 C CA . GLU B 1 44 ? 3.002 -15.242 12.758 1 98.31 44 GLU B CA 1
ATOM 1480 C C . GLU B 1 44 ? 1.492 -15.039 12.688 1 98.31 44 GLU B C 1
ATOM 1482 O O . GLU B 1 44 ? 0.832 -14.867 13.711 1 98.31 44 GLU B O 1
ATOM 1487 N N . MET B 1 45 ? 0.968 -15.078 11.43 1 98.12 45 MET B N 1
ATOM 1488 C CA . MET B 1 45 ? -0.451 -14.82 11.195 1 98.12 45 MET B CA 1
ATOM 1489 C C . MET B 1 45 ? -1.272 -16.094 11.398 1 98.12 45 MET B C 1
ATOM 1491 O O . MET B 1 45 ? -2.5 -16.031 11.5 1 98.12 45 MET B O 1
ATOM 1495 N N . GLY B 1 46 ? -0.605 -17.203 11.422 1 98.5 46 GLY B N 1
ATOM 1496 C CA . GLY B 1 46 ? -1.297 -18.469 11.531 1 98.5 46 GLY B CA 1
ATOM 1497 C C . GLY B 1 46 ? -2.039 -18.859 10.266 1 98.5 46 GLY B C 1
ATOM 1498 O O . GLY B 1 46 ? -3.164 -19.359 10.328 1 98.5 46 GLY B O 1
ATOM 1499 N N . VAL B 1 47 ? -1.439 -18.594 9.086 1 98.81 47 VAL B N 1
ATOM 1500 C CA . VAL B 1 47 ? -2.059 -18.938 7.812 1 98.81 47 VAL B CA 1
ATOM 1501 C C . VAL B 1 47 ? -1.113 -19.828 7 1 98.81 47 VAL B C 1
ATOM 1503 O O . VAL B 1 47 ? 0.081 -19.906 7.297 1 98.81 47 VAL B O 1
ATOM 1506 N N . GLU B 1 48 ? -1.635 -20.547 6.07 1 98.88 48 GLU B N 1
ATOM 1507 C CA . GLU B 1 48 ? -0.832 -21.266 5.09 1 98.88 48 GLU B CA 1
ATOM 1508 C C . GLU B 1 48 ? -0.481 -20.375 3.9 1 98.88 48 GLU B C 1
ATOM 1510 O O . GLU B 1 48 ? -1.265 -19.516 3.518 1 98.88 48 GLU B O 1
ATOM 1515 N N . VAL B 1 49 ? 0.696 -20.672 3.371 1 98.88 49 VAL B N 1
ATOM 1516 C CA . VAL B 1 49 ? 1.092 -19.844 2.23 1 98.88 49 VAL B CA 1
ATOM 1517 C C . VAL B 1 49 ? 1.806 -20.719 1.194 1 98.88 49 VAL B C 1
ATOM 1519 O O . VAL B 1 49 ? 2.586 -21.594 1.548 1 98.88 49 VAL B O 1
ATOM 1522 N N . GLU B 1 50 ? 1.447 -20.531 -0.017 1 98.88 50 GLU B N 1
ATOM 1523 C CA . GLU B 1 50 ? 2.176 -21.078 -1.16 1 98.88 50 GLU B CA 1
ATOM 1524 C C . GLU B 1 50 ? 2.889 -19.969 -1.934 1 98.88 50 GLU B C 1
ATOM 1526 O O . GLU B 1 50 ? 2.354 -18.875 -2.094 1 98.88 50 GLU B O 1
ATOM 1531 N N . LEU B 1 51 ? 4.082 -20.312 -2.33 1 98.81 51 LEU B N 1
ATOM 1532 C CA . LEU B 1 51 ? 4.906 -19.359 -3.051 1 98.81 51 LEU B CA 1
ATOM 1533 C C . LEU B 1 51 ? 5.145 -19.812 -4.488 1 98.81 51 LEU B C 1
ATOM 1535 O O . LEU B 1 51 ? 5.367 -21 -4.738 1 98.81 51 LEU B O 1
ATOM 1539 N N . LEU B 1 52 ? 5.027 -18.859 -5.426 1 98.69 52 LEU B N 1
ATOM 1540 C CA . LEU B 1 52 ? 5.426 -19.094 -6.809 1 98.69 52 LEU B CA 1
ATOM 1541 C C . LEU B 1 52 ? 6.148 -17.891 -7.383 1 98.69 52 LEU B C 1
ATOM 1543 O O . LEU B 1 52 ? 5.715 -16.75 -7.191 1 98.69 52 LEU B O 1
ATOM 1547 N N . GLN B 1 53 ? 7.227 -18.109 -7.926 1 98.81 53 GLN B N 1
ATOM 1548 C CA . GLN B 1 53 ? 7.875 -17.172 -8.828 1 98.81 53 GLN B CA 1
ATOM 1549 C C . GLN B 1 53 ? 8 -17.734 -10.234 1 98.81 53 GLN B C 1
ATOM 1551 O O . GLN B 1 53 ? 8.367 -18.906 -10.406 1 98.81 53 GLN B O 1
ATOM 1556 N N . SER B 1 54 ? 7.598 -16.984 -11.195 1 98.81 54 SER B N 1
ATOM 1557 C CA . SER B 1 54 ? 7.773 -17.453 -12.57 1 98.81 54 SER B CA 1
ATOM 1558 C C . SER B 1 54 ? 8.062 -16.297 -13.516 1 98.81 54 SER B C 1
ATOM 1560 O O . SER B 1 54 ? 7.465 -15.219 -13.391 1 98.81 54 SER B O 1
ATOM 1562 N N . ASN B 1 55 ? 8.922 -16.516 -14.508 1 98.69 55 ASN B N 1
ATOM 1563 C CA . ASN B 1 55 ? 9.188 -15.562 -15.578 1 98.69 55 ASN B CA 1
ATOM 1564 C C . ASN B 1 55 ? 8.266 -15.797 -16.781 1 98.69 55 ASN B C 1
ATOM 1566 O O . ASN B 1 55 ? 8.336 -15.062 -17.766 1 98.69 55 ASN B O 1
ATOM 1570 N N . ASP B 1 56 ? 7.406 -16.781 -16.672 1 98.81 56 ASP B N 1
ATOM 1571 C CA . ASP B 1 56 ? 6.48 -17.172 -17.734 1 98.81 56 ASP B CA 1
ATOM 1572 C C . ASP B 1 56 ? 5.059 -16.719 -17.406 1 98.81 56 ASP B C 1
ATOM 1574 O O . ASP B 1 56 ? 4.43 -17.234 -16.484 1 98.81 56 ASP B O 1
ATOM 1578 N N . LEU B 1 57 ? 4.605 -15.828 -18.25 1 98.88 57 LEU B N 1
ATOM 1579 C CA . LEU B 1 57 ? 3.285 -15.258 -18.016 1 98.88 57 LEU B CA 1
ATOM 1580 C C . LEU B 1 57 ? 2.213 -16.344 -18.031 1 98.88 57 LEU B C 1
ATOM 1582 O O . LEU B 1 57 ? 1.286 -16.312 -17.219 1 98.88 57 LEU B O 1
ATOM 1586 N N . GLU B 1 58 ? 2.34 -17.281 -18.969 1 98.75 58 GLU B N 1
ATOM 1587 C CA . GLU B 1 58 ? 1.337 -18.328 -19.078 1 98.75 58 GLU B CA 1
ATOM 1588 C C . GLU B 1 58 ? 1.275 -19.172 -17.812 1 98.75 58 GLU B C 1
ATOM 1590 O O . GLU B 1 58 ? 0.195 -19.578 -17.375 1 98.75 58 GLU B O 1
ATOM 1595 N N . GLN B 1 59 ? 2.396 -19.422 -17.25 1 98.88 59 GLN B N 1
ATOM 1596 C CA . GLN B 1 59 ? 2.443 -20.156 -15.992 1 98.88 59 GLN B CA 1
ATOM 1597 C C . GLN B 1 59 ? 1.77 -19.375 -14.875 1 98.88 59 GLN B C 1
ATOM 1599 O O . GLN B 1 59 ? 1.03 -19.938 -14.07 1 98.88 59 GLN B O 1
ATOM 1604 N N . VAL B 1 60 ? 2.033 -18.109 -14.812 1 98.88 60 VAL B N 1
ATOM 1605 C CA . VAL B 1 60 ? 1.427 -17.234 -13.812 1 98.88 60 VAL B CA 1
ATOM 1606 C C . VAL B 1 60 ? -0.093 -17.25 -13.969 1 98.88 60 VAL B C 1
ATOM 1608 O O . VAL B 1 60 ? -0.82 -17.469 -12.992 1 98.88 60 VAL B O 1
ATOM 1611 N N . LEU B 1 61 ? -0.543 -17.109 -15.211 1 98.88 61 LEU B N 1
ATOM 1612 C CA . LEU B 1 61 ? -1.974 -17.062 -15.492 1 98.88 61 LEU B CA 1
ATOM 1613 C C . LEU B 1 61 ? -2.643 -18.375 -15.117 1 98.88 61 LEU B C 1
ATOM 1615 O O . LEU B 1 61 ? -3.699 -18.375 -14.484 1 98.88 61 LEU B O 1
ATOM 1619 N N . ARG B 1 62 ? -2.002 -19.438 -15.492 1 98.81 62 ARG B N 1
ATOM 1620 C CA . ARG B 1 62 ? -2.547 -20.766 -15.172 1 98.81 62 ARG B CA 1
ATOM 1621 C C . ARG B 1 62 ? -2.646 -20.969 -13.664 1 98.81 62 ARG B C 1
ATOM 1623 O O . ARG B 1 62 ? -3.664 -21.438 -13.164 1 98.81 62 ARG B O 1
ATOM 1630 N N . ARG B 1 63 ? -1.614 -20.594 -12.93 1 98.81 63 ARG B N 1
ATOM 1631 C CA . ARG B 1 63 ? -1.595 -20.766 -11.477 1 98.81 63 ARG B CA 1
ATOM 1632 C C . ARG B 1 63 ? -2.695 -19.938 -10.82 1 98.81 63 ARG B C 1
ATOM 1634 O O . ARG B 1 63 ? -3.32 -20.391 -9.859 1 98.81 63 ARG B O 1
ATOM 1641 N N . LEU B 1 64 ? -2.861 -18.719 -11.281 1 98.88 64 LEU B N 1
ATOM 1642 C CA . LEU B 1 64 ? -3.916 -17.859 -10.758 1 98.88 64 LEU B CA 1
ATOM 1643 C C . LEU B 1 64 ? -5.293 -18.453 -11.047 1 98.88 64 LEU B C 1
ATOM 1645 O O . LEU B 1 64 ? -6.137 -18.531 -10.148 1 98.88 64 LEU B O 1
ATOM 1649 N N . GLN B 1 65 ? -5.52 -18.891 -12.242 1 98.38 65 GLN B N 1
ATOM 1650 C CA . GLN B 1 65 ? -6.809 -19.438 -12.664 1 98.38 65 GLN B CA 1
ATOM 1651 C C . GLN B 1 65 ? -7.172 -20.688 -11.867 1 98.38 65 GLN B C 1
ATOM 1653 O O . GLN B 1 65 ? -8.336 -20.906 -11.547 1 98.38 65 GLN B O 1
ATOM 1658 N N . GLU B 1 66 ? -6.203 -21.438 -11.539 1 98 66 GLU B N 1
ATOM 1659 C CA . GLU B 1 66 ? -6.426 -22.703 -10.859 1 98 66 GLU B CA 1
ATOM 1660 C C . GLU B 1 66 ? -6.332 -22.547 -9.344 1 98 66 GLU B C 1
ATOM 1662 O O . GLU B 1 66 ? -6.406 -23.531 -8.602 1 98 66 GLU B O 1
ATOM 1667 N N . SER B 1 67 ? -6.102 -21.328 -8.914 1 98.25 67 SER B N 1
ATOM 1668 C CA . SER B 1 67 ? -5.836 -21.125 -7.496 1 98.25 67 SER B CA 1
ATOM 1669 C C . SER B 1 67 ? -7.047 -21.5 -6.645 1 98.25 67 SER B C 1
ATOM 1671 O O . SER B 1 67 ? -8.18 -21.141 -6.977 1 98.25 67 SER B O 1
ATOM 1673 N N . THR B 1 68 ? -6.828 -22.203 -5.598 1 98.06 68 THR B N 1
ATOM 1674 C CA . THR B 1 68 ? -7.863 -22.562 -4.633 1 98.06 68 THR B CA 1
ATOM 1675 C C . THR B 1 68 ? -7.66 -21.828 -3.318 1 98.06 68 THR B C 1
ATOM 1677 O O . THR B 1 68 ? -8.477 -21.938 -2.402 1 98.06 68 THR B O 1
ATOM 1680 N N . GLU B 1 69 ? -6.523 -21.109 -3.213 1 98.81 69 GLU B N 1
ATOM 1681 C CA . GLU B 1 69 ? -6.25 -20.312 -2.016 1 98.81 69 GLU B CA 1
ATOM 1682 C C . GLU B 1 69 ? -7.332 -19.266 -1.795 1 98.81 69 GLU B C 1
ATOM 1684 O O . GLU B 1 69 ? -8.031 -18.875 -2.734 1 98.81 69 GLU B O 1
ATOM 1689 N N . ASP B 1 70 ? -7.457 -18.828 -0.592 1 98.81 70 ASP B N 1
ATOM 1690 C CA . ASP B 1 70 ? -8.523 -17.922 -0.197 1 98.81 70 ASP B CA 1
ATOM 1691 C C . ASP B 1 70 ? -8.25 -16.5 -0.704 1 98.81 70 ASP B C 1
ATOM 1693 O O . ASP B 1 70 ? -9.18 -15.734 -0.938 1 98.81 70 ASP B O 1
ATOM 1697 N N . ALA B 1 71 ? -6.992 -16.094 -0.859 1 98.94 71 ALA B N 1
ATOM 1698 C CA . ALA B 1 71 ? -6.582 -14.766 -1.308 1 98.94 71 ALA B CA 1
ATOM 1699 C C . ALA B 1 71 ? -5.184 -14.805 -1.92 1 98.94 71 ALA B C 1
ATOM 1701 O O . ALA B 1 71 ? -4.484 -15.82 -1.829 1 98.94 71 ALA B O 1
ATOM 1702 N N . ILE B 1 72 ? -4.832 -13.719 -2.607 1 98.94 72 ILE B N 1
ATOM 1703 C CA . ILE B 1 72 ? -3.596 -13.703 -3.381 1 98.94 72 ILE B CA 1
ATOM 1704 C C . ILE B 1 72 ? -2.83 -12.414 -3.104 1 98.94 72 ILE B C 1
ATOM 1706 O O . ILE B 1 72 ? -3.43 -11.344 -2.998 1 98.94 72 ILE B O 1
ATOM 1710 N N . VAL B 1 73 ? -1.596 -12.531 -2.916 1 99 73 VAL B N 1
ATOM 1711 C CA . VAL B 1 73 ? -0.653 -11.422 -2.961 1 99 73 VAL B CA 1
ATOM 1712 C C . VAL B 1 73 ? 0.262 -11.562 -4.176 1 99 73 VAL B C 1
ATOM 1714 O O . VAL B 1 73 ? 0.829 -12.633 -4.406 1 99 73 VAL B O 1
ATOM 1717 N N . ILE B 1 74 ? 0.386 -10.445 -4.941 1 98.94 74 ILE B N 1
ATOM 1718 C CA . ILE B 1 74 ? 1.12 -10.617 -6.191 1 98.94 74 ILE B CA 1
ATOM 1719 C C . ILE B 1 74 ? 2.07 -9.438 -6.395 1 98.94 74 ILE B C 1
ATOM 1721 O O . ILE B 1 74 ? 1.712 -8.289 -6.129 1 98.94 74 ILE B O 1
ATOM 1725 N N . ASN B 1 75 ? 3.238 -9.664 -6.73 1 98.88 75 ASN B N 1
ATOM 1726 C CA . ASN B 1 75 ? 4.16 -8.75 -7.391 1 98.88 75 ASN B CA 1
ATOM 1727 C C . ASN B 1 75 ? 4.328 -9.094 -8.867 1 98.88 75 ASN B C 1
ATOM 1729 O O . ASN B 1 75 ? 5.023 -10.047 -9.211 1 98.88 75 ASN B O 1
ATOM 1733 N N . PRO B 1 76 ? 3.691 -8.312 -9.664 1 98.75 76 PRO B N 1
ATOM 1734 C CA . PRO B 1 76 ? 3.752 -8.656 -11.094 1 98.75 76 PRO B CA 1
ATOM 1735 C C . PRO B 1 76 ? 5.168 -8.57 -11.656 1 98.75 76 PRO B C 1
ATOM 1737 O O . PRO B 1 76 ? 5.504 -9.297 -12.602 1 98.75 76 PRO B O 1
ATOM 1740 N N . ALA B 1 77 ? 5.973 -7.652 -11.07 1 97.31 77 ALA B N 1
ATOM 1741 C CA . ALA B 1 77 ? 7.305 -7.379 -11.609 1 97.31 77 ALA B CA 1
ATOM 1742 C C . ALA B 1 77 ? 7.234 -7.031 -13.094 1 97.31 77 ALA B C 1
ATOM 1744 O O . ALA B 1 77 ? 6.516 -6.113 -13.484 1 97.31 77 ALA B O 1
ATOM 1745 N N . GLY B 1 78 ? 7.914 -7.809 -13.93 1 97.44 78 GLY B N 1
ATOM 1746 C CA . GLY B 1 78 ? 7.988 -7.496 -15.352 1 97.44 78 GLY B CA 1
ATOM 1747 C C . GLY B 1 78 ? 6.656 -7.625 -16.062 1 97.44 78 GLY B C 1
ATOM 1748 O O . GLY B 1 78 ? 6.539 -7.27 -17.234 1 97.44 78 GLY B O 1
ATOM 1749 N N . PHE B 1 79 ? 5.559 -8.039 -15.375 1 98.69 79 PHE B N 1
ATOM 1750 C CA . PHE B 1 79 ? 4.262 -8.25 -16.016 1 98.69 79 PHE B CA 1
ATOM 1751 C C . PHE B 1 79 ? 3.32 -7.086 -15.719 1 98.69 79 PHE B C 1
ATOM 1753 O O . PHE B 1 79 ? 2.111 -7.195 -15.922 1 98.69 79 PHE B O 1
ATOM 1760 N N . LEU B 1 80 ? 3.873 -5.969 -15.273 1 98.19 80 LEU B N 1
ATOM 1761 C CA . LEU B 1 80 ? 3.1 -4.816 -14.828 1 98.19 80 LEU B CA 1
ATOM 1762 C C . LEU B 1 80 ? 2.172 -4.324 -15.938 1 98.19 80 LEU B C 1
ATOM 1764 O O . LEU B 1 80 ? 1.114 -3.754 -15.656 1 98.19 80 LEU B O 1
ATOM 1768 N N . LYS B 1 81 ? 2.527 -4.555 -17.203 1 98.31 81 LYS B N 1
ATOM 1769 C CA . LYS B 1 81 ? 1.78 -3.969 -18.312 1 98.31 81 LYS B CA 1
ATOM 1770 C C . LYS B 1 81 ? 1.064 -5.047 -19.125 1 98.31 81 LYS B C 1
ATOM 1772 O O . LYS B 1 81 ? 0.679 -4.812 -20.266 1 98.31 81 LYS B O 1
ATOM 1777 N N . GLU B 1 82 ? 0.875 -6.207 -18.531 1 98.69 82 GLU B N 1
ATOM 1778 C CA . GLU B 1 82 ? 0.246 -7.312 -19.25 1 98.69 82 GLU B CA 1
ATOM 1779 C C . GLU B 1 82 ? -1.269 -7.305 -19.062 1 98.69 82 GLU B C 1
ATOM 1781 O O . GLU B 1 82 ? -1.765 -7.586 -17.969 1 98.69 82 GLU B O 1
ATOM 1786 N N . GLN B 1 83 ? -1.972 -7.078 -20.141 1 98.69 83 GLN B N 1
ATOM 1787 C CA . GLN B 1 83 ? -3.43 -7.043 -20.109 1 98.69 83 GLN B CA 1
ATOM 1788 C C . GLN B 1 83 ? -4.004 -8.406 -19.734 1 98.69 83 GLN B C 1
ATOM 1790 O O . GLN B 1 83 ? -5.023 -8.492 -19.047 1 98.69 83 GLN B O 1
ATOM 1795 N N . ALA B 1 84 ? -3.367 -9.461 -20.188 1 98.81 84 ALA B N 1
ATOM 1796 C CA . ALA B 1 84 ? -3.83 -10.805 -19.859 1 98.81 84 ALA B CA 1
ATOM 1797 C C . ALA B 1 84 ? -3.836 -11.031 -18.359 1 98.81 84 ALA B C 1
ATOM 1799 O O . ALA B 1 84 ? -4.715 -11.719 -17.828 1 98.81 84 ALA B O 1
ATOM 1800 N N . LEU B 1 85 ? -2.887 -10.469 -17.672 1 98.88 85 LEU B N 1
ATOM 1801 C CA . LEU B 1 85 ? -2.828 -10.57 -16.219 1 98.88 85 LEU B CA 1
ATOM 1802 C C . LEU B 1 85 ? -3.943 -9.758 -15.57 1 98.88 85 LEU B C 1
ATOM 1804 O O . LEU B 1 85 ? -4.582 -10.219 -14.617 1 98.88 85 LEU B O 1
ATOM 1808 N N . VAL B 1 86 ? -4.191 -8.586 -16.094 1 98.75 86 VAL B N 1
ATOM 1809 C CA . VAL B 1 86 ? -5.285 -7.738 -15.625 1 98.75 86 VAL B CA 1
ATOM 1810 C C . VAL B 1 86 ? -6.605 -8.508 -15.703 1 98.75 86 VAL B C 1
ATOM 1812 O O . VAL B 1 86 ? -7.336 -8.602 -14.711 1 98.75 86 VAL B O 1
ATOM 1815 N N . ASP B 1 87 ? -6.875 -9.078 -16.891 1 98.69 87 ASP B N 1
ATOM 1816 C CA . ASP B 1 87 ? -8.117 -9.805 -17.125 1 98.69 87 ASP B CA 1
ATOM 1817 C C . ASP B 1 87 ? -8.234 -11.016 -16.203 1 98.69 87 ASP B C 1
ATOM 1819 O O . ASP B 1 87 ? -9.312 -11.305 -15.695 1 98.69 87 ASP B O 1
ATOM 1823 N N . CYS B 1 88 ? -7.137 -11.68 -16.016 1 98.81 88 CYS B N 1
ATOM 1824 C CA . CYS B 1 88 ? -7.113 -12.859 -15.156 1 98.81 88 CYS B CA 1
ATOM 1825 C C . CYS B 1 88 ? -7.461 -12.5 -13.719 1 98.81 88 CYS B C 1
ATOM 1827 O O . CYS B 1 88 ? -8.312 -13.141 -13.102 1 98.81 88 CYS B O 1
ATOM 1829 N N . ILE B 1 89 ? -6.855 -11.477 -13.195 1 98.81 89 ILE B N 1
ATOM 1830 C CA . ILE B 1 89 ? -7.086 -11.047 -11.82 1 98.81 89 ILE B CA 1
ATOM 1831 C C . ILE B 1 89 ? -8.531 -10.586 -11.664 1 98.81 89 ILE B C 1
ATOM 1833 O O . ILE B 1 89 ? -9.195 -10.922 -10.68 1 98.81 89 ILE B O 1
ATOM 1837 N N . ALA B 1 90 ? -9.031 -9.828 -12.625 1 97.94 90 ALA B N 1
ATOM 1838 C CA . ALA B 1 90 ? -10.391 -9.305 -12.586 1 97.94 90 ALA B CA 1
ATOM 1839 C C . ALA B 1 90 ? -11.414 -10.43 -12.516 1 97.94 90 ALA B C 1
ATOM 1841 O O . ALA B 1 90 ? -12.5 -10.258 -11.969 1 97.94 90 ALA B O 1
ATOM 1842 N N . ALA B 1 91 ? -11 -11.547 -13.039 1 97.81 91 ALA B N 1
ATOM 1843 C CA . ALA B 1 91 ? -11.914 -12.68 -13.094 1 97.81 91 ALA B CA 1
ATOM 1844 C C . ALA B 1 91 ? -11.898 -13.469 -11.789 1 97.81 91 ALA B C 1
ATOM 1846 O O . ALA B 1 91 ? -12.773 -14.305 -11.547 1 97.81 91 ALA B O 1
ATOM 1847 N N . LEU B 1 92 ? -10.883 -13.008 -11 1 95.56 92 LEU B N 1
ATOM 1848 C CA . LEU B 1 92 ? -10.781 -13.719 -9.734 1 95.56 92 LEU B CA 1
ATOM 1849 C C . LEU B 1 92 ? -11.836 -13.219 -8.75 1 95.56 92 LEU B C 1
ATOM 1851 O O . LEU B 1 92 ? -12.172 -12.031 -8.742 1 95.56 92 LEU B O 1
ATOM 1855 N N . LYS B 1 93 ? -12.664 -13.859 -8.102 1 92.12 93 LYS B N 1
ATOM 1856 C CA . LYS B 1 93 ? -13.695 -13.555 -7.117 1 92.12 93 LYS B CA 1
ATOM 1857 C C . LYS B 1 93 ? -13.156 -13.695 -5.695 1 92.12 93 LYS B C 1
ATOM 1859 O O . LYS B 1 93 ? -13.828 -14.25 -4.824 1 92.12 93 LYS B O 1
ATOM 1864 N N . LYS B 1 94 ? -11.922 -13.242 -5.48 1 98 94 LYS B N 1
ATOM 1865 C CA . LYS B 1 94 ? -11.289 -13.266 -4.164 1 98 94 LYS B CA 1
ATOM 1866 C C . LYS B 1 94 ? -10.312 -12.102 -4.004 1 98 94 LYS B C 1
ATOM 1868 O O . LYS B 1 94 ? -9.922 -11.469 -4.988 1 98 94 LYS B O 1
ATOM 1873 N N . PRO B 1 95 ? -9.883 -11.75 -2.818 1 98.75 95 PRO B N 1
ATOM 1874 C CA . PRO B 1 95 ? -8.969 -10.625 -2.588 1 98.75 95 PRO B CA 1
ATOM 1875 C C . PRO B 1 95 ? -7.609 -10.828 -3.244 1 98.75 95 PRO B C 1
ATOM 1877 O O . PRO B 1 95 ? -7 -11.891 -3.098 1 98.75 95 PRO B O 1
ATOM 1880 N N . VAL B 1 96 ? -7.164 -9.859 -3.994 1 98.94 96 VAL B N 1
ATOM 1881 C CA . VAL B 1 96 ? -5.832 -9.812 -4.59 1 98.94 96 VAL B CA 1
ATOM 1882 C C . VAL B 1 96 ? -5.141 -8.5 -4.215 1 98.94 96 VAL B C 1
ATOM 1884 O O . VAL B 1 96 ? -5.664 -7.422 -4.488 1 98.94 96 VAL B O 1
ATOM 1887 N N . PHE B 1 97 ? -4.008 -8.57 -3.604 1 98.94 97 PHE B N 1
ATOM 1888 C CA . PHE B 1 97 ? -3.23 -7.379 -3.281 1 98.94 97 PHE B CA 1
ATOM 1889 C C . PHE B 1 97 ? -1.905 -7.375 -4.035 1 98.94 97 PHE B C 1
ATOM 1891 O O . PHE B 1 97 ? -1.146 -8.344 -3.969 1 98.94 97 PHE B O 1
ATOM 1898 N N . GLU B 1 98 ? -1.662 -6.316 -4.77 1 99 98 GLU B N 1
ATOM 1899 C CA . GLU B 1 98 ? -0.369 -6.082 -5.406 1 99 98 GLU B CA 1
ATOM 1900 C C . GLU B 1 98 ? 0.638 -5.504 -4.414 1 99 98 GLU B C 1
ATOM 1902 O O . GLU B 1 98 ? 0.302 -4.621 -3.623 1 99 98 GLU B O 1
ATOM 1907 N N . VAL B 1 99 ? 1.899 -6.031 -4.469 1 98.94 99 VAL B N 1
ATOM 1908 C CA . VAL B 1 99 ? 2.916 -5.543 -3.541 1 98.94 99 VAL B CA 1
ATOM 1909 C C . VAL B 1 99 ? 4.223 -5.293 -4.289 1 98.94 99 VAL B C 1
ATOM 1911 O O . VAL B 1 99 ? 4.492 -5.93 -5.309 1 98.94 99 VAL B O 1
ATOM 1914 N N . HIS B 1 100 ? 5 -4.348 -3.814 1 98.62 100 HIS B N 1
ATOM 1915 C CA . HIS B 1 100 ? 6.336 -4.035 -4.309 1 98.62 100 HIS B CA 1
ATOM 1916 C C . HIS B 1 100 ? 7.258 -3.609 -3.168 1 98.62 100 HIS B C 1
ATOM 1918 O O . HIS B 1 100 ? 6.816 -2.953 -2.221 1 98.62 100 HIS B O 1
ATOM 1924 N N . TYR B 1 101 ? 8.539 -3.947 -3.281 1 98.06 101 TYR B N 1
ATOM 1925 C CA . TYR B 1 101 ? 9.555 -3.6 -2.299 1 98.06 101 TYR B CA 1
ATOM 1926 C C . TYR B 1 101 ? 9.672 -2.088 -2.148 1 98.06 101 TYR B C 1
ATOM 1928 O O . TYR B 1 101 ? 9.641 -1.562 -1.033 1 98.06 101 TYR B O 1
ATOM 1936 N N . GLY B 1 102 ? 9.914 -1.49 -3.299 1 97 102 GLY B N 1
ATOM 1937 C CA . GLY B 1 102 ? 10.031 -0.042 -3.348 1 97 102 GLY B CA 1
ATOM 1938 C C . GLY B 1 102 ? 8.805 0.639 -3.93 1 97 102 GLY B C 1
ATOM 1939 O O . GLY B 1 102 ? 7.855 -0.029 -4.336 1 97 102 GLY B O 1
ATOM 1940 N N . ASN B 1 103 ? 8.688 1.982 -3.814 1 97.94 103 ASN B N 1
ATOM 1941 C CA . ASN B 1 103 ? 7.688 2.768 -4.523 1 97.94 103 ASN B CA 1
ATOM 1942 C C . ASN B 1 103 ? 8.047 2.934 -6 1 97.94 103 ASN B C 1
ATOM 1944 O O . ASN B 1 103 ? 8.82 3.822 -6.359 1 97.94 103 ASN B O 1
ATOM 1948 N N . PHE B 1 104 ? 7.465 2.16 -6.812 1 97 104 PHE B N 1
ATOM 1949 C CA . PHE B 1 104 ? 7.867 2.109 -8.211 1 97 104 PHE B CA 1
ATOM 1950 C C . PHE B 1 104 ? 7.414 3.361 -8.953 1 97 104 PHE B C 1
ATOM 1952 O O . PHE B 1 104 ? 7.875 3.633 -10.062 1 97 104 PHE B O 1
ATOM 1959 N N . PHE B 1 105 ? 6.559 4.152 -8.32 1 97.62 105 PHE B N 1
ATOM 1960 C CA . PHE B 1 105 ? 6.121 5.402 -8.938 1 97.62 105 PHE B CA 1
ATOM 1961 C C . PHE B 1 105 ? 7.258 6.414 -8.977 1 97.62 105 PHE B C 1
ATOM 1963 O O . PHE B 1 105 ? 7.273 7.309 -9.82 1 97.62 105 PHE B O 1
ATOM 1970 N N . THR B 1 106 ? 8.195 6.266 -8.102 1 95.88 106 THR B N 1
ATOM 1971 C CA . THR B 1 106 ? 9.305 7.207 -8.016 1 95.88 106 THR B CA 1
ATOM 1972 C C . THR B 1 106 ? 10.18 7.125 -9.266 1 95.88 106 THR B C 1
ATOM 1974 O O . THR B 1 106 ? 10.883 8.078 -9.594 1 95.88 106 THR B O 1
ATOM 1977 N N . LYS B 1 107 ? 10.086 6.008 -9.875 1 92.81 107 LYS B N 1
ATOM 1978 C CA . LYS B 1 107 ? 10.891 5.809 -11.078 1 92.81 107 LYS B CA 1
ATOM 1979 C C . LYS B 1 107 ? 10.055 6.039 -12.336 1 92.81 107 LYS B C 1
ATOM 1981 O O . LYS B 1 107 ? 10.477 5.684 -13.445 1 92.81 107 LYS B O 1
ATOM 1986 N N . GLY B 1 108 ? 8.781 6.488 -12.141 1 93.75 108 GLY B N 1
ATOM 1987 C CA . GLY B 1 108 ? 7.906 6.77 -13.266 1 93.75 108 GLY B CA 1
ATOM 1988 C C . GLY B 1 108 ? 7.18 5.539 -13.781 1 93.75 108 GLY B C 1
ATOM 1989 O O . GLY B 1 108 ? 6.555 5.578 -14.844 1 93.75 108 GLY B O 1
ATOM 1990 N N . ALA B 1 109 ? 7.289 4.453 -13.07 1 94.25 109 ALA B N 1
ATOM 1991 C CA . ALA B 1 109 ? 6.598 3.232 -13.477 1 94.25 109 ALA B CA 1
ATOM 1992 C C . ALA B 1 109 ? 5.117 3.293 -13.102 1 94.25 109 ALA B C 1
ATOM 1994 O O . ALA B 1 109 ? 4.723 4.062 -12.227 1 94.25 109 ALA B O 1
ATOM 1995 N N . THR B 1 110 ? 4.34 2.605 -13.906 1 94.75 110 THR B N 1
ATOM 1996 C CA . THR B 1 110 ? 2.926 2.402 -13.617 1 94.75 110 THR B CA 1
ATOM 1997 C C . THR B 1 110 ? 2.547 0.933 -13.773 1 94.75 110 THR B C 1
ATOM 1999 O O . THR B 1 110 ? 3.309 0.149 -14.344 1 94.75 110 THR B O 1
ATOM 2002 N N . SER B 1 111 ? 1.448 0.623 -13.219 1 97.75 111 SER B N 1
ATOM 2003 C CA . SER B 1 111 ? 0.958 -0.749 -13.305 1 97.75 111 SER B CA 1
ATOM 2004 C C . SER B 1 111 ? -0.451 -0.794 -13.891 1 97.75 111 SER B C 1
ATOM 2006 O O . SER B 1 111 ? -1.377 -0.197 -13.336 1 97.75 111 SER B O 1
ATOM 2008 N N . LEU B 1 112 ? -0.62 -1.557 -15 1 98.19 112 LEU B N 1
ATOM 2009 C CA . LEU B 1 112 ? -1.953 -1.827 -15.523 1 98.19 112 LEU B CA 1
ATOM 2010 C C . LEU B 1 112 ? -2.719 -2.771 -14.609 1 98.19 112 LEU B C 1
ATOM 2012 O O . LEU B 1 112 ? -3.945 -2.869 -14.688 1 98.19 112 LEU B O 1
ATOM 2016 N N . VAL B 1 113 ? -2.004 -3.434 -13.703 1 98.75 113 VAL B N 1
ATOM 2017 C CA . VAL B 1 113 ? -2.529 -4.516 -12.883 1 98.75 113 VAL B CA 1
ATOM 2018 C C . VAL B 1 113 ? -3.238 -3.938 -11.656 1 98.75 113 VAL B C 1
ATOM 2020 O O . VAL B 1 113 ? -4.227 -4.5 -11.188 1 98.75 113 VAL B O 1
ATOM 2023 N N . THR B 1 114 ? -2.838 -2.805 -11.195 1 98.75 114 THR B N 1
ATOM 2024 C CA . THR B 1 114 ? -3.25 -2.203 -9.93 1 98.75 114 THR B CA 1
ATOM 2025 C C . THR B 1 114 ? -4.766 -2.041 -9.883 1 98.75 114 THR B C 1
ATOM 2027 O O . THR B 1 114 ? -5.406 -2.438 -8.906 1 98.75 114 THR B O 1
ATOM 2030 N N . PRO B 1 115 ? -5.398 -1.583 -10.977 1 98.31 115 PRO B N 1
ATOM 2031 C CA . PRO B 1 115 ? -6.844 -1.352 -10.891 1 98.31 115 PRO B CA 1
ATOM 2032 C C . PRO B 1 115 ? -7.641 -2.648 -10.773 1 98.31 115 PRO B C 1
ATOM 2034 O O . PRO B 1 115 ? -8.797 -2.629 -10.336 1 98.31 115 PRO B O 1
ATOM 2037 N N . ALA B 1 116 ? -7.09 -3.764 -11.156 1 98.5 116 ALA B N 1
ATOM 2038 C CA . ALA B 1 116 ? -7.801 -5.039 -11.109 1 98.5 116 ALA B CA 1
ATOM 2039 C C . ALA B 1 116 ? -7.695 -5.668 -9.719 1 98.5 116 ALA B C 1
ATOM 2041 O O . ALA B 1 116 ? -8.414 -6.617 -9.406 1 98.5 116 ALA B O 1
ATOM 2042 N N . CYS B 1 117 ? -6.766 -5.152 -8.875 1 98.81 117 CYS B N 1
ATOM 2043 C CA . CYS B 1 117 ? -6.516 -5.707 -7.547 1 98.81 117 CYS B CA 1
ATOM 2044 C C . CYS B 1 117 ? -7.43 -5.066 -6.508 1 98.81 117 CYS B C 1
ATOM 2046 O O . CYS B 1 117 ? -8 -4.004 -6.75 1 98.81 117 CYS B O 1
ATOM 2048 N N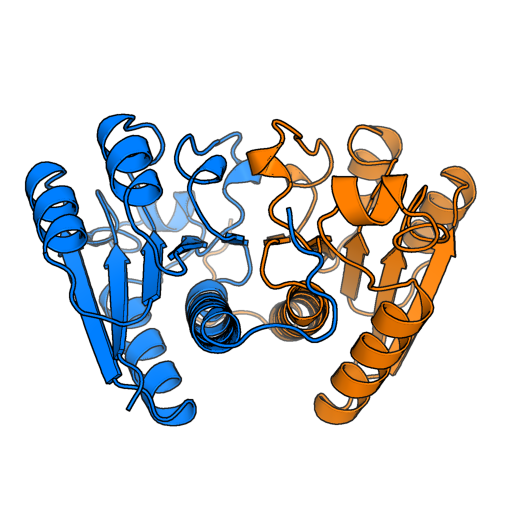 . THR B 1 118 ? -7.531 -5.766 -5.363 1 98.5 118 THR B N 1
ATOM 2049 C CA . THR B 1 118 ? -8.25 -5.211 -4.223 1 98.5 118 THR B CA 1
ATOM 2050 C C . THR B 1 118 ? -7.531 -3.984 -3.672 1 98.5 118 THR B C 1
ATOM 2052 O O . THR B 1 118 ? -8.172 -3.023 -3.238 1 98.5 118 THR B O 1
ATOM 2055 N N . GLY B 1 119 ? -6.18 -4.039 -3.748 1 98.81 119 GLY B N 1
ATOM 2056 C CA . GLY B 1 119 ? -5.363 -2.938 -3.266 1 98.81 119 GLY B CA 1
ATOM 2057 C C . GLY B 1 119 ? -3.912 -3.037 -3.701 1 98.81 119 GLY B C 1
ATOM 2058 O O . GLY B 1 119 ? -3.547 -3.941 -4.457 1 98.81 119 GLY B O 1
ATOM 2059 N N . LEU B 1 120 ? -3.139 -2.082 -3.264 1 98.94 120 LEU B N 1
ATOM 2060 C CA . LEU B 1 120 ? -1.718 -1.962 -3.57 1 98.94 120 LEU B CA 1
ATOM 2061 C C . LEU B 1 120 ? -0.932 -1.52 -2.34 1 98.94 120 LEU B C 1
ATOM 2063 O O . LEU B 1 120 ? -1.348 -0.602 -1.629 1 98.94 120 LEU B O 1
ATOM 2067 N N . PHE B 1 121 ? 0.177 -2.221 -2.068 1 98.94 121 PHE B N 1
ATOM 2068 C CA . PHE B 1 121 ? 1.127 -1.846 -1.028 1 98.94 121 PHE B CA 1
ATOM 2069 C C . PHE B 1 121 ? 2.545 -1.795 -1.582 1 98.94 121 PHE B C 1
ATOM 2071 O O . PHE B 1 121 ? 3.09 -2.818 -2.004 1 98.94 121 PHE B O 1
ATOM 2078 N N . CYS B 1 122 ? 3.154 -0.583 -1.579 1 98.81 122 CYS B N 1
ATOM 2079 C CA . CYS B 1 122 ? 4.523 -0.466 -2.076 1 98.81 122 CYS B CA 1
ATOM 2080 C C . CYS B 1 122 ? 5.324 0.521 -1.235 1 98.81 122 CYS B C 1
ATOM 2082 O O . CYS B 1 122 ? 4.75 1.399 -0.587 1 98.81 122 CYS B O 1
ATOM 2084 N N . GLY B 1 123 ? 6.617 0.265 -1.122 1 98.44 123 GLY B N 1
ATOM 2085 C CA . GLY B 1 123 ? 7.523 1.237 -0.532 1 98.44 123 GLY B CA 1
ATOM 2086 C C . GLY B 1 123 ? 7.961 0.871 0.874 1 98.44 123 GLY B C 1
ATOM 2087 O O . GLY B 1 123 ? 8.805 1.548 1.464 1 98.44 123 GLY B O 1
ATOM 2088 N N . ALA B 1 124 ? 7.445 -0.213 1.451 1 98.69 124 ALA B N 1
ATOM 2089 C CA . ALA B 1 124 ? 7.781 -0.61 2.814 1 98.69 124 ALA B CA 1
ATOM 2090 C C . ALA B 1 124 ? 8.758 -1.784 2.816 1 98.69 124 ALA B C 1
ATOM 2092 O O . ALA B 1 124 ? 8.758 -2.596 3.746 1 98.69 124 ALA B O 1
ATOM 2093 N N . LYS B 1 125 ? 9.516 -1.978 1.646 1 98.12 125 LYS B N 1
ATOM 2094 C CA . LYS B 1 125 ? 10.477 -3.068 1.524 1 98.12 125 LYS B CA 1
ATOM 2095 C C . LYS B 1 125 ? 9.797 -4.422 1.704 1 98.12 125 LYS B C 1
ATOM 2097 O O . LYS B 1 125 ? 8.734 -4.668 1.136 1 98.12 125 LYS B O 1
ATOM 2102 N N . LEU B 1 126 ? 10.367 -5.355 2.426 1 98.56 126 LEU B N 1
ATOM 2103 C CA . LEU B 1 126 ? 9.781 -6.684 2.572 1 98.56 126 LEU B CA 1
ATOM 2104 C C . LEU B 1 126 ? 8.453 -6.609 3.32 1 98.56 126 LEU B C 1
ATOM 2106 O O . LEU B 1 126 ? 7.562 -7.43 3.096 1 98.56 126 LEU B O 1
ATOM 2110 N N . SER B 1 127 ? 8.258 -5.574 4.102 1 98.75 127 SER B N 1
ATOM 2111 C CA . SER B 1 127 ? 7.039 -5.434 4.891 1 98.75 127 SER B CA 1
ATOM 2112 C C . SER B 1 127 ? 5.832 -5.16 4 1 98.75 127 SER B C 1
ATOM 2114 O O . SER B 1 127 ? 4.691 -5.387 4.406 1 98.75 127 SER B O 1
ATOM 2116 N N . SER B 1 128 ? 6.062 -4.691 2.779 1 98.88 128 SER B N 1
ATOM 2117 C CA . SER B 1 128 ? 4.953 -4.582 1.837 1 98.88 128 SER B CA 1
ATOM 2118 C C . SER B 1 128 ? 4.27 -5.93 1.634 1 98.88 128 SER B C 1
ATOM 2120 O O . SER B 1 128 ? 3.045 -5.992 1.489 1 98.88 128 SER B O 1
ATOM 2122 N N . TYR B 1 129 ? 5.066 -7.012 1.677 1 98.94 129 TYR B N 1
ATOM 2123 C CA . TYR B 1 129 ? 4.52 -8.352 1.482 1 98.94 129 TYR B CA 1
ATOM 2124 C C . TYR B 1 129 ? 3.699 -8.789 2.691 1 98.94 129 TYR B C 1
ATOM 2126 O O . TYR B 1 129 ? 2.561 -9.234 2.547 1 98.94 129 TYR B O 1
ATOM 2134 N N . SER B 1 130 ? 4.277 -8.633 3.877 1 98.88 130 SER B N 1
ATOM 2135 C CA . SER B 1 130 ? 3.547 -9.062 5.066 1 98.88 130 SER B CA 1
ATOM 2136 C C . SER B 1 130 ? 2.297 -8.211 5.281 1 98.88 130 SER B C 1
ATOM 2138 O O . SER B 1 130 ? 1.261 -8.727 5.711 1 98.88 130 SER B O 1
ATOM 2140 N N . MET B 1 131 ? 2.371 -6.953 4.977 1 98.88 131 MET B N 1
ATOM 2141 C CA . MET B 1 131 ? 1.208 -6.082 5.105 1 98.88 131 MET B CA 1
ATOM 2142 C C . MET B 1 131 ? 0.154 -6.426 4.059 1 98.88 131 MET B C 1
ATOM 2144 O O . MET B 1 131 ? -1.042 -6.434 4.355 1 98.88 131 MET B O 1
ATOM 2148 N N . GLY B 1 132 ? 0.646 -6.75 2.84 1 98.94 132 GLY B N 1
ATOM 2149 C CA . GLY B 1 132 ? -0.274 -7.238 1.824 1 98.94 132 GLY B CA 1
ATOM 2150 C C . GLY B 1 132 ? -0.963 -8.531 2.219 1 98.94 132 GLY B C 1
ATOM 2151 O O . GLY B 1 132 ? -2.156 -8.711 1.961 1 98.94 132 GLY B O 1
ATOM 2152 N N . MET B 1 133 ? -0.228 -9.398 2.859 1 98.94 133 MET B N 1
ATOM 2153 C CA . MET B 1 133 ? -0.796 -10.656 3.338 1 98.94 133 MET B CA 1
ATOM 2154 C C . MET B 1 133 ? -1.863 -10.406 4.398 1 98.94 133 MET B C 1
ATOM 2156 O O . MET B 1 133 ? -2.945 -10.992 4.352 1 98.94 133 MET B O 1
ATOM 2160 N N . ARG B 1 134 ? -1.579 -9.523 5.305 1 98.81 134 ARG B N 1
ATOM 2161 C CA . ARG B 1 134 ? -2.543 -9.188 6.348 1 98.81 134 ARG B CA 1
ATOM 2162 C C . ARG B 1 134 ? -3.807 -8.57 5.75 1 98.81 134 ARG B C 1
ATOM 2164 O O . ARG B 1 134 ? -4.918 -8.938 6.133 1 98.81 134 ARG B O 1
ATOM 2171 N N . ALA B 1 135 ? -3.6 -7.684 4.828 1 98.88 135 ALA B N 1
ATOM 2172 C CA . ALA B 1 135 ? -4.734 -7.051 4.16 1 98.88 135 ALA B CA 1
ATOM 2173 C C . ALA B 1 135 ? -5.594 -8.086 3.441 1 98.88 135 ALA B C 1
ATOM 2175 O O . ALA B 1 135 ? -6.824 -8.016 3.482 1 98.88 135 ALA B O 1
ATOM 2176 N N . ALA B 1 136 ? -4.918 -9.039 2.812 1 98.88 136 ALA B N 1
ATOM 2177 C CA . ALA B 1 136 ? -5.621 -10.086 2.08 1 98.88 136 ALA B CA 1
ATOM 2178 C C . ALA B 1 136 ? -6.473 -10.938 3.02 1 98.88 136 ALA B C 1
ATOM 2180 O O . ALA B 1 136 ? -7.621 -11.258 2.705 1 98.88 136 ALA B O 1
ATOM 2181 N N . VAL B 1 137 ? -5.926 -11.242 4.145 1 98.81 137 VAL B N 1
ATOM 2182 C CA . VAL B 1 137 ? -6.645 -12.039 5.133 1 98.81 137 VAL B CA 1
ATOM 2183 C C . VAL B 1 137 ? -7.84 -11.25 5.664 1 98.81 137 VAL B C 1
ATOM 2185 O O . VAL B 1 137 ? -8.945 -11.773 5.762 1 98.81 137 VAL B O 1
ATOM 2188 N N . GLU B 1 138 ? -7.621 -9.961 5.973 1 98.5 138 GLU B N 1
ATOM 2189 C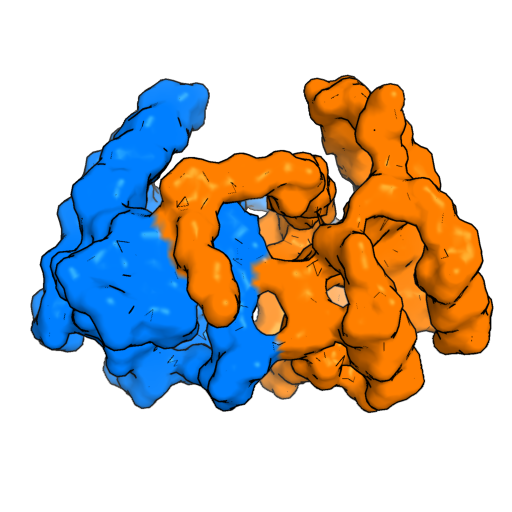 CA . GLU B 1 138 ? -8.688 -9.125 6.504 1 98.5 138 GLU B CA 1
ATOM 2190 C C . GLU B 1 138 ? -9.828 -8.977 5.5 1 98.5 138 GLU B C 1
ATOM 2192 O O . GLU B 1 138 ? -10.992 -8.883 5.883 1 98.5 138 GLU B O 1
ATOM 2197 N N . ALA B 1 139 ? -9.484 -9.008 4.258 1 98.38 139 ALA B N 1
ATOM 2198 C CA . ALA B 1 139 ? -10.453 -8.758 3.195 1 98.38 139 ALA B CA 1
ATOM 2199 C C . ALA B 1 139 ? -11.383 -9.961 3.012 1 98.38 139 ALA B C 1
ATOM 2201 O O . ALA B 1 139 ? -12.375 -9.875 2.285 1 98.38 139 ALA B O 1
ATOM 2202 N N . LEU B 1 140 ? -11.062 -11.094 3.67 1 98.12 140 LEU B N 1
ATOM 2203 C CA . LEU B 1 140 ? -11.906 -12.281 3.564 1 98.12 140 LEU B CA 1
ATOM 2204 C C . LEU B 1 140 ? -13.188 -12.117 4.367 1 98.12 140 LEU B C 1
ATOM 2206 O O . LEU B 1 140 ? -14.156 -12.859 4.168 1 98.12 140 LEU B O 1
ATOM 2210 N N . ALA B 1 141 ? -13.102 -11.172 5.32 1 95.88 141 ALA B N 1
ATOM 2211 C CA . ALA B 1 141 ? -14.273 -10.891 6.145 1 95.88 141 ALA B CA 1
ATOM 2212 C C . ALA B 1 141 ? -14.883 -9.539 5.793 1 95.88 141 ALA B C 1
ATOM 2214 O O . ALA B 1 141 ? -14.156 -8.586 5.492 1 95.88 141 ALA B O 1
ATOM 2215 N N . PRO B 1 142 ? -16.188 -9.469 5.852 1 93.19 142 PRO B N 1
ATOM 2216 C CA . PRO B 1 142 ? -16.797 -8.164 5.57 1 93.19 142 PRO B CA 1
ATOM 2217 C C . PRO B 1 142 ? -16.438 -7.109 6.613 1 93.19 142 PRO B C 1
ATOM 2219 O O . PRO B 1 142 ? -16.188 -7.441 7.773 1 93.19 142 PRO B O 1
ATOM 2222 N N . SER B 1 143 ? -16.359 -5.91 6.172 1 93.94 143 SER B N 1
ATOM 2223 C CA . SER B 1 143 ? -16.156 -4.77 7.062 1 93.94 143 SER B CA 1
ATOM 2224 C C . SER B 1 143 ? -17.484 -4.207 7.543 1 93.94 143 SER B C 1
ATOM 2226 O O . SER B 1 143 ? -18.469 -4.188 6.793 1 93.94 143 SER B O 1
ATOM 2228 N N . PRO B 1 144 ? -17.547 -3.711 8.82 1 94.38 144 PRO B N 1
ATOM 2229 C CA . PRO B 1 144 ? -18.781 -3.064 9.289 1 94.38 144 PRO B CA 1
ATOM 2230 C C . PRO B 1 144 ? -19.109 -1.794 8.508 1 94.38 144 PRO B C 1
ATOM 2232 O O . PRO B 1 144 ? -20.219 -1.266 8.625 1 94.38 144 PRO B O 1
ATOM 2235 N N . PHE B 1 145 ? -18.188 -1.325 7.676 1 96.62 145 PHE B N 1
ATOM 2236 C CA . PHE B 1 145 ? -18.391 -0.066 6.969 1 96.62 145 PHE B CA 1
ATOM 2237 C C . PHE B 1 145 ? -18.797 -0.317 5.523 1 96.62 145 PHE B C 1
ATOM 2239 O O . PHE B 1 145 ? -19.031 0.627 4.762 1 96.62 145 PHE B O 1
ATOM 2246 N N . ASP B 1 146 ? -18.875 -1.59 5.152 1 93.38 146 ASP B N 1
ATOM 2247 C CA . ASP B 1 146 ? -19.172 -1.929 3.762 1 93.38 146 ASP B CA 1
ATOM 2248 C C . ASP B 1 146 ? -20.562 -1.439 3.363 1 93.38 146 ASP B C 1
ATOM 2250 O O . ASP B 1 146 ? -21.516 -1.591 4.121 1 93.38 146 ASP B O 1
ATOM 2254 N N . VAL B 1 147 ? -20.578 -0.691 2.328 1 89.38 147 VAL B N 1
ATOM 2255 C CA . VAL B 1 147 ? -21.828 -0.271 1.712 1 89.38 147 VAL B CA 1
ATOM 2256 C C . VAL B 1 147 ? -22.062 -1.061 0.426 1 89.38 147 VAL B C 1
ATOM 2258 O O . VAL B 1 147 ? -21.172 -1.168 -0.416 1 89.38 147 VAL B O 1
ATOM 2261 N N . GLU B 1 148 ? -23.188 -1.688 0.323 1 76.19 148 GLU B N 1
ATOM 2262 C CA . GLU B 1 148 ? -23.547 -2.5 -0.834 1 76.19 148 GLU B CA 1
ATOM 2263 C C . GLU B 1 148 ? -23.562 -1.664 -2.111 1 76.19 148 GLU B C 1
ATOM 2265 O O . GLU B 1 148 ? -23.984 -0.505 -2.096 1 76.19 148 GLU B O 1
ATOM 2270 N N . ALA B 1 149 ? -23.031 -2.145 -3.158 1 66 149 ALA B N 1
ATOM 2271 C CA . ALA B 1 149 ? -23.094 -1.474 -4.453 1 66 149 ALA B CA 1
ATOM 2272 C C . ALA B 1 149 ? -24.531 -1.345 -4.945 1 66 149 ALA B C 1
ATOM 2274 O O . ALA B 1 149 ? -25.391 -2.172 -4.613 1 66 149 ALA B O 1
#

pLDDT: mean 97.21, std 3.77, range [65.38, 99.0]

Nearest PDB structures (foldseek):
  3n76-assembly1_A  TM=8.861E-01  e=3.605E-10  Mycobacterium tuberculosis
  4v0s-assembly1_A  TM=8.860E-01  e=3.780E-09  Mycobacterium tuberculosis
  3n59-assembly2_N  TM=8.832E-01  e=9.559E-09  Mycobacterium tuberculosis
  4ckw-assembly4_D  TM=8.731E-01  e=6.502E-08  Mycobacterium tuberculosis
  6xeh-assembly1_A  TM=5.690E-01  e=2.218E-02  synthetic construct

Sequence (298 aa):
MVKLLVLNGKGLDTRGETSESRQYFRSSARLADYEAHVREAAKEMGVEVELLQSNDLEQVLRRLQESTEDAIVINPAGFLKEQALVDCIAALKKPVFEVHYGNFFTKGATSLVTPACTGLFCGAKLSSYSMGMRAAVEALAPSPFDVEAMVKLLVLNGKGLDTRGETSESRQYFRSSARLADYEAHVREAAKEMGVEVELLQSNDLEQVLRRLQESTEDAIVINPAGFLKEQALVDCIAALKKPVFEVHYGNFFTKGATSLVTPACTGLFCGAKLSSYSMGMRAAVEALAPSPFDVEA

Organism: NCBI:txid2562239

Radius of gyration: 18.28 Å; Cα contacts (8 Å, |Δi|>4): 614; chains: 2; bounding box: 51×49×42 Å

Solvent-accessible surface area (backbone atoms only — not comparable to full-atom values): 15213 Å² total; per-residue (Å²): 126,58,31,34,35,39,39,34,24,27,62,45,79,56,34,27,70,41,72,67,43,16,57,74,63,41,23,48,54,32,47,67,55,52,52,50,52,49,52,51,42,26,60,75,69,64,37,46,72,46,80,46,73,42,73,43,68,68,59,51,51,51,52,61,74,66,52,80,51,63,21,32,31,33,26,46,59,69,46,25,76,39,62,70,56,25,56,53,46,54,68,46,92,54,40,31,21,36,33,36,46,50,39,54,43,60,76,70,49,76,53,67,39,52,42,44,30,48,15,41,24,24,28,41,35,74,51,11,50,47,50,29,48,49,39,25,58,55,62,75,46,89,58,98,35,62,40,80,129,125,59,31,34,35,39,39,34,23,28,62,45,78,56,34,28,70,43,71,67,42,16,59,73,66,40,23,49,55,31,45,66,55,52,51,52,51,47,52,52,42,26,59,75,70,63,38,47,73,45,81,47,74,42,74,44,66,67,59,50,51,50,52,61,74,67,53,80,50,62,22,31,30,34,26,45,58,69,45,25,77,39,63,69,56,23,55,53,46,55,69,46,94,54,39,30,22,38,34,34,46,50,38,55,45,60,78,70,50,77,55,64,38,51,42,42,32,46,15,40,24,24,28,43,35,73,51,12,50,45,49,31,50,49,38,26,58,54,60,75,47,87,58,97,35,62,40,81,130

Foldseek 3Di:
DAEEEEEEEAPLQCALVDPVNCVVQVHNDHPVNLVVLLVVLCVVVVYHYDYYYDHDPVVVLVCLQPPPGQEYEYAHVVCQEPVSLLVSLLPDPAAYEYEEQADCVVVVDHGPNQVSHPHYFHHPGSVSNSVSVVVRVVRSDDDPPDDDD/DAEEEEEEEAPLQCALVDPVNCVVQVHNDHPVNLVVLLVVLCVVVVYHYDYYYDHDPVVVLVCLQPPPGQEYEYAHVVCQEPVSLLVSLLPDPAAYEYEEQADCVVVVDHGPNQVSHPHYFHHPGSVSNSVSVVVRVVRSDDDPPDDDD

Secondary structure (DSSP, 8-state):
--EEEEEEEETGGGTTSSHHHHHHHTB---HHHHHHHHHHHHHHHT-EEEEEE-S-HHHHHHHHHT--SSEEEEEEETTTT-HHHHHHHHT--S-EEEEESS-GGGGT---SSGGGSSEEEESSTTHHHHHHHHHHHHTTS--TTB---/--EEEEEEEETGGGTTSSHHHHHHHTB---HHHHHHHHHHHHHHHT-EEEEEE-S-HHHHHHHHHT--SSEEEEEEETTTT-HHHHHHHHT--S-EEEEESS-GGGGT---SSGGGSSEEEESSTTHHHHHHHHHHHHTTS--TTB---